Protein AF-A0A7S0YQN2-F1 (afdb_monomer_lite)

Structure (mmCIF, N/CA/C/O backbone):
data_AF-A0A7S0YQN2-F1
#
_entry.id   AF-A0A7S0YQN2-F1
#
loop_
_atom_site.group_PDB
_atom_site.id
_atom_site.type_symbol
_atom_site.label_atom_id
_atom_site.label_alt_id
_atom_site.label_comp_id
_atom_site.label_asym_id
_atom_site.label_entity_id
_atom_site.label_seq_id
_atom_site.pdbx_PDB_ins_code
_atom_site.Cartn_x
_atom_site.Cartn_y
_atom_site.Cartn_z
_atom_site.occupancy
_atom_site.B_iso_or_equiv
_atom_site.auth_seq_id
_atom_site.auth_comp_id
_atom_site.auth_asym_id
_atom_site.auth_atom_id
_atom_site.pdbx_PDB_model_num
ATOM 1 N N . LYS A 1 1 ? 3.978 15.605 39.517 1.00 46.97 1 LYS A N 1
ATOM 2 C CA . LYS A 1 1 ? 3.065 14.920 38.567 1.00 46.97 1 LYS A CA 1
ATOM 3 C C . LYS A 1 1 ? 3.903 13.918 37.781 1.00 46.97 1 LYS A C 1
ATOM 5 O O . LYS A 1 1 ? 4.780 14.363 37.057 1.00 46.97 1 LYS A O 1
ATOM 10 N N . CYS A 1 2 ? 3.718 12.610 37.975 1.00 46.88 2 CYS A N 1
ATOM 11 C CA . CYS A 1 2 ? 4.331 11.610 37.094 1.00 46.88 2 CYS A CA 1
ATOM 12 C C . CYS A 1 2 ? 3.693 11.763 35.710 1.00 46.88 2 CYS A C 1
ATOM 14 O O . CYS A 1 2 ? 2.495 11.524 35.565 1.00 46.88 2 CYS A O 1
ATOM 16 N N . PHE A 1 3 ? 4.459 12.220 34.722 1.00 56.78 3 PHE A N 1
ATOM 17 C CA . PHE A 1 3 ? 4.053 12.118 33.327 1.00 56.78 3 PHE A CA 1
ATOM 18 C C . PHE A 1 3 ? 4.101 10.631 32.975 1.00 56.78 3 PHE A C 1
ATOM 20 O O . PHE A 1 3 ? 5.176 10.061 32.833 1.00 56.78 3 PHE A O 1
ATOM 27 N N . MET A 1 4 ? 2.942 9.970 32.937 1.00 65.31 4 MET A N 1
ATOM 28 C CA . MET A 1 4 ? 2.870 8.638 32.346 1.00 65.31 4 MET A CA 1
ATOM 29 C C . MET A 1 4 ? 3.054 8.808 30.844 1.00 65.31 4 MET A C 1
ATOM 31 O O . MET A 1 4 ? 2.151 9.306 30.170 1.00 65.31 4 MET A O 1
ATOM 35 N N . GLU A 1 5 ? 4.221 8.439 30.334 1.00 66.62 5 GLU A N 1
ATOM 36 C CA . GLU A 1 5 ? 4.426 8.344 28.897 1.00 66.62 5 GLU A CA 1
ATOM 37 C C . GLU A 1 5 ? 3.761 7.068 28.361 1.00 66.62 5 GLU A C 1
ATOM 39 O O . GLU A 1 5 ? 3.755 6.030 29.034 1.00 66.62 5 GLU A O 1
ATOM 44 N N . PRO A 1 6 ? 3.141 7.124 27.172 1.00 72.00 6 PRO A N 1
ATOM 45 C CA . PRO A 1 6 ? 2.622 5.929 26.534 1.00 72.00 6 PRO A CA 1
ATOM 46 C C . PRO A 1 6 ? 3.767 4.987 26.161 1.00 72.00 6 PRO A C 1
ATOM 48 O O . PRO A 1 6 ? 4.609 5.325 25.335 1.00 72.00 6 PRO A O 1
ATOM 51 N N . ASN A 1 7 ? 3.743 3.773 26.706 1.00 87.75 7 ASN A N 1
ATOM 52 C CA . ASN A 1 7 ? 4.644 2.709 26.279 1.00 87.75 7 ASN A CA 1
ATOM 53 C C . ASN A 1 7 ? 4.085 2.040 25.021 1.00 87.75 7 ASN A C 1
ATOM 55 O O . ASN A 1 7 ? 3.043 1.383 25.068 1.00 87.75 7 ASN A O 1
ATOM 59 N N . PHE A 1 8 ? 4.782 2.194 23.900 1.00 92.81 8 PHE A N 1
ATOM 60 C CA . PHE A 1 8 ? 4.513 1.467 22.665 1.00 92.81 8 PHE A CA 1
ATOM 61 C C . PHE A 1 8 ? 5.818 1.109 21.960 1.00 92.81 8 PHE A C 1
ATOM 63 O O . PHE A 1 8 ? 6.844 1.757 22.151 1.00 92.81 8 PHE A O 1
ATOM 70 N N . LEU A 1 9 ? 5.751 0.090 21.108 1.00 95.50 9 LEU A N 1
ATOM 71 C CA . LEU A 1 9 ? 6.827 -0.295 20.206 1.00 95.50 9 LEU A CA 1
ATOM 72 C C . LEU A 1 9 ? 6.290 -0.273 18.777 1.00 95.50 9 LEU A C 1
ATOM 74 O O . LEU A 1 9 ? 5.191 -0.759 18.515 1.00 95.50 9 LEU A O 1
ATOM 78 N N . ILE A 1 10 ? 7.068 0.307 17.868 1.00 97.00 10 ILE A N 1
ATOM 79 C CA . ILE A 1 10 ? 6.783 0.338 16.434 1.00 97.00 10 ILE A CA 1
ATOM 80 C C . ILE A 1 10 ? 7.992 -0.258 15.728 1.00 97.00 10 ILE A C 1
ATOM 82 O O . ILE A 1 10 ? 9.124 0.148 15.985 1.00 97.00 10 ILE A O 1
ATOM 86 N N . ALA A 1 11 ? 7.738 -1.197 14.826 1.00 97.88 11 ALA A N 1
ATOM 87 C CA . ALA A 1 11 ? 8.741 -1.753 13.936 1.00 97.88 11 ALA A CA 1
ATOM 88 C C . ALA A 1 11 ? 8.259 -1.604 12.492 1.00 97.88 11 ALA A C 1
ATOM 90 O O . ALA A 1 11 ? 7.083 -1.814 12.198 1.00 97.88 11 ALA A O 1
ATOM 91 N N . VAL A 1 12 ? 9.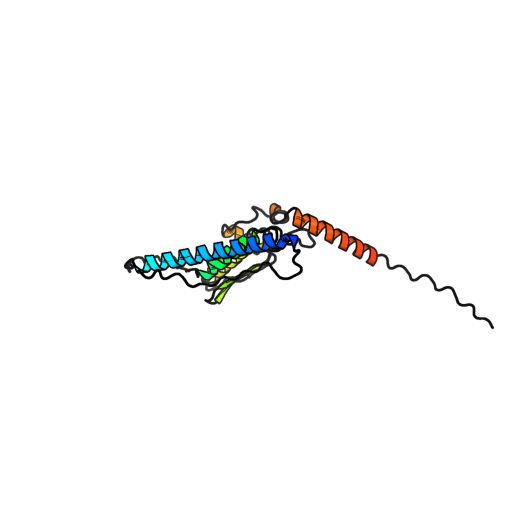175 -1.232 11.603 1.00 98.31 12 VAL A N 1
ATOM 92 C CA . VAL A 1 12 ? 8.942 -1.095 10.161 1.00 98.31 12 VAL A CA 1
ATOM 93 C C . VAL A 1 12 ? 10.104 -1.740 9.410 1.00 98.31 12 VAL A C 1
ATOM 95 O O . VAL A 1 12 ? 11.204 -1.852 9.949 1.00 98.31 12 VAL A O 1
ATOM 98 N N . HIS A 1 13 ? 9.874 -2.139 8.162 1.00 97.44 13 HIS A N 1
ATOM 99 C CA . HIS A 1 13 ? 10.920 -2.607 7.255 1.00 97.44 13 HIS A CA 1
ATOM 100 C C . HIS A 1 13 ? 10.647 -2.077 5.841 1.00 97.44 13 HIS A C 1
ATOM 102 O O . HIS A 1 13 ? 9.515 -1.727 5.517 1.00 97.44 13 HIS A O 1
ATOM 108 N N . VAL A 1 14 ? 11.674 -2.017 4.994 1.00 95.88 14 VAL A N 1
ATOM 109 C CA . VAL A 1 14 ? 11.585 -1.541 3.593 1.00 95.88 14 VAL A CA 1
ATOM 110 C C . VAL A 1 14 ? 11.858 -2.667 2.591 1.00 95.88 14 VAL A C 1
ATOM 112 O O . VAL A 1 14 ? 12.395 -2.451 1.510 1.00 95.88 14 VAL A O 1
ATOM 115 N N . GLY A 1 15 ? 11.476 -3.886 2.971 1.00 92.00 15 GLY A N 1
ATOM 116 C CA . GLY A 1 15 ? 11.752 -5.111 2.221 1.00 92.00 15 GLY A CA 1
ATOM 117 C C . GLY A 1 15 ? 13.040 -5.822 2.643 1.00 92.00 15 GLY A C 1
ATOM 118 O O . GLY A 1 15 ? 13.754 -5.393 3.548 1.00 92.00 15 GLY A O 1
ATOM 119 N N . ALA A 1 16 ? 13.292 -6.960 2.003 1.00 89.88 16 ALA A N 1
ATOM 120 C CA . ALA A 1 16 ? 14.503 -7.758 2.136 1.00 89.88 16 ALA A CA 1
ATOM 121 C C . ALA A 1 16 ? 15.078 -8.002 0.735 1.00 89.88 16 ALA A C 1
ATOM 123 O O . ALA A 1 16 ? 14.326 -8.084 -0.235 1.00 89.88 16 ALA A O 1
ATOM 124 N N . GLY A 1 17 ? 16.401 -8.102 0.618 1.00 88.00 17 GLY A N 1
ATOM 125 C CA . GLY A 1 17 ? 17.072 -8.296 -0.667 1.00 88.00 17 GLY A CA 1
ATOM 126 C C . GLY A 1 17 ? 18.391 -7.540 -0.765 1.00 88.00 17 GLY A C 1
ATOM 127 O O . GLY A 1 17 ? 18.980 -7.141 0.245 1.00 88.00 17 GLY A O 1
ATOM 128 N N . PHE A 1 18 ? 18.859 -7.340 -1.996 1.00 85.56 18 PHE A N 1
ATOM 129 C CA . PHE A 1 18 ? 20.090 -6.603 -2.251 1.00 85.56 18 PHE A CA 1
ATOM 130 C C . PHE A 1 18 ? 19.855 -5.093 -2.130 1.00 85.56 18 PHE A C 1
ATOM 132 O O . PHE A 1 18 ? 19.277 -4.459 -3.014 1.00 85.56 18 PHE A O 1
ATOM 139 N N . HIS A 1 19 ? 20.333 -4.511 -1.033 1.00 81.75 19 HIS A N 1
ATOM 140 C CA . HIS A 1 19 ? 20.270 -3.074 -0.799 1.00 81.75 19 HIS A CA 1
ATOM 141 C C . HIS A 1 19 ? 21.583 -2.433 -1.245 1.00 81.75 19 HIS A C 1
ATOM 143 O O . HIS A 1 19 ? 22.644 -2.695 -0.683 1.00 81.75 19 HIS A O 1
ATOM 149 N N . SER A 1 20 ? 21.518 -1.575 -2.262 1.00 84.19 20 SER A N 1
ATOM 150 C CA . SER A 1 20 ? 22.674 -0.767 -2.651 1.00 84.19 20 SER A CA 1
ATOM 151 C C . SER A 1 20 ? 23.055 0.178 -1.512 1.00 84.19 20 SER A C 1
ATOM 153 O O . SER A 1 20 ? 22.198 0.921 -1.031 1.00 84.19 20 SER A O 1
ATOM 155 N N . GLN A 1 21 ? 24.343 0.226 -1.152 1.00 88.19 21 GLN A N 1
ATOM 156 C CA . GLN A 1 21 ? 24.871 1.173 -0.155 1.00 88.19 21 GLN A CA 1
ATOM 157 C C . GLN A 1 21 ? 24.477 2.625 -0.472 1.00 88.19 21 GLN A C 1
ATOM 159 O O . GLN A 1 21 ? 24.191 3.408 0.425 1.00 88.19 21 GLN A O 1
ATOM 164 N N . ARG A 1 22 ? 24.356 2.978 -1.762 1.00 90.94 22 ARG A N 1
ATOM 165 C CA . ARG A 1 22 ? 23.952 4.327 -2.196 1.00 90.94 22 ARG A CA 1
ATOM 166 C C . ARG A 1 22 ? 22.533 4.720 -1.767 1.00 90.94 22 ARG A C 1
ATOM 168 O O . ARG A 1 22 ? 22.236 5.907 -1.725 1.00 90.94 22 ARG A O 1
ATOM 175 N N . LYS A 1 23 ? 21.653 3.750 -1.498 1.00 90.31 23 LYS A N 1
ATOM 176 C CA . LYS A 1 23 ? 20.252 3.982 -1.104 1.00 90.31 23 LYS A CA 1
ATOM 177 C C . LYS A 1 23 ? 20.016 3.824 0.400 1.00 90.31 23 LYS A C 1
ATOM 179 O O . LYS A 1 23 ? 18.916 4.094 0.873 1.00 90.31 23 LYS A O 1
ATOM 184 N N . GLU A 1 24 ? 21.025 3.417 1.166 1.00 93.44 24 GLU A N 1
ATOM 185 C CA . GLU A 1 24 ? 20.884 3.105 2.591 1.00 93.44 24 GLU A CA 1
ATOM 186 C C . GLU A 1 24 ? 20.353 4.292 3.411 1.00 93.44 24 GLU A C 1
ATOM 188 O O . GLU A 1 24 ? 19.419 4.141 4.202 1.00 93.44 24 GLU A O 1
ATOM 193 N N . ASP A 1 25 ? 20.870 5.494 3.161 1.00 95.62 25 ASP A N 1
ATOM 194 C CA . ASP A 1 25 ? 20.409 6.710 3.838 1.00 95.62 25 ASP A CA 1
ATOM 195 C C . ASP A 1 25 ? 18.972 7.084 3.467 1.00 95.62 25 ASP A C 1
ATOM 197 O O . ASP A 1 25 ? 18.241 7.671 4.265 1.00 95.62 25 ASP A O 1
ATOM 201 N N . GLU A 1 26 ? 18.537 6.768 2.249 1.00 95.69 26 GLU A N 1
ATOM 202 C CA . GLU A 1 26 ? 17.152 6.964 1.832 1.00 95.69 26 GLU A CA 1
ATOM 203 C C . GLU A 1 26 ? 16.220 6.005 2.580 1.00 95.69 26 GLU A C 1
ATOM 205 O O . GLU A 1 26 ? 15.236 6.448 3.177 1.00 95.69 26 GLU A O 1
ATOM 210 N N . TYR A 1 27 ? 16.586 4.724 2.655 1.00 96.19 27 TYR A N 1
ATOM 211 C CA . TYR A 1 27 ? 15.848 3.712 3.409 1.00 96.19 27 TYR A CA 1
ATOM 212 C C . TYR A 1 27 ? 15.729 4.058 4.894 1.00 96.19 27 TYR A C 1
ATOM 214 O O . TYR A 1 27 ? 14.629 4.042 5.450 1.00 96.19 27 TYR A O 1
ATOM 222 N N . ARG A 1 28 ? 16.835 4.445 5.540 1.00 96.56 28 ARG A N 1
ATOM 223 C CA . ARG A 1 28 ? 16.834 4.863 6.951 1.00 96.56 28 ARG A CA 1
ATOM 224 C C . ARG A 1 28 ? 15.950 6.081 7.191 1.00 96.56 28 ARG A C 1
ATOM 226 O O . ARG A 1 28 ? 15.184 6.098 8.156 1.00 96.56 28 ARG A O 1
ATOM 233 N N . ARG A 1 29 ? 16.016 7.089 6.313 1.00 98.00 29 ARG A N 1
ATOM 234 C CA . ARG A 1 29 ? 15.166 8.287 6.411 1.00 98.00 29 ARG A CA 1
ATOM 235 C C . ARG A 1 29 ? 13.685 7.939 6.293 1.00 98.00 29 ARG A C 1
ATOM 237 O O . ARG A 1 29 ? 12.886 8.440 7.082 1.00 98.00 29 ARG A O 1
ATOM 244 N N . VAL A 1 30 ? 13.317 7.080 5.345 1.00 98.06 30 VAL A N 1
ATOM 245 C CA . VAL A 1 30 ? 11.927 6.648 5.140 1.00 98.06 30 VAL A CA 1
ATOM 246 C C . VAL A 1 30 ? 11.415 5.837 6.334 1.00 98.06 30 VAL A C 1
ATOM 248 O O . VAL A 1 30 ? 10.352 6.162 6.862 1.00 98.06 30 VAL A O 1
ATOM 251 N N . MET A 1 31 ? 12.192 4.871 6.838 1.00 98.38 31 MET A N 1
ATOM 252 C C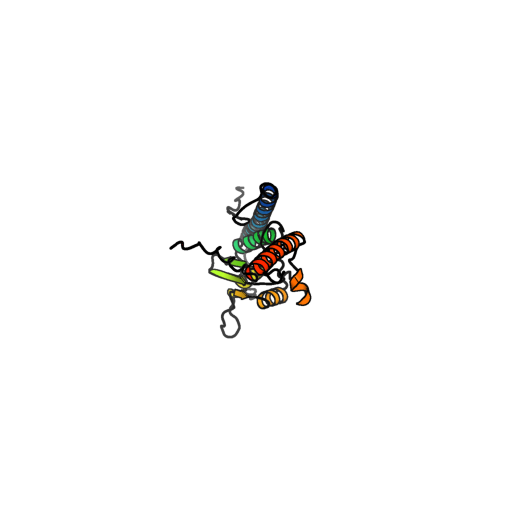A . MET A 1 31 ? 11.832 4.103 8.039 1.00 98.38 31 MET A CA 1
ATOM 253 C C . MET A 1 31 ? 11.673 4.998 9.271 1.00 98.38 31 MET A C 1
ATOM 255 O O . MET A 1 31 ? 10.690 4.879 10.000 1.00 98.38 31 MET A O 1
ATOM 259 N N . SER A 1 32 ? 12.597 5.942 9.475 1.00 98.38 32 SER A N 1
ATOM 260 C CA . SER A 1 32 ? 12.499 6.914 10.564 1.00 98.38 32 SER A CA 1
ATOM 261 C C . SER A 1 32 ? 11.201 7.717 10.463 1.00 98.38 32 SER A C 1
ATOM 263 O O . SER A 1 32 ? 10.437 7.773 11.426 1.00 98.38 32 SER A O 1
ATOM 265 N N . ARG A 1 33 ? 10.883 8.278 9.289 1.00 98.62 33 ARG A N 1
ATOM 266 C CA . ARG A 1 33 ? 9.630 9.022 9.070 1.00 98.62 33 ARG A CA 1
ATOM 267 C C . ARG A 1 33 ? 8.387 8.164 9.320 1.00 98.62 33 ARG A C 1
ATOM 269 O O . ARG A 1 33 ? 7.441 8.658 9.930 1.00 98.62 33 ARG A O 1
ATOM 276 N N . ALA A 1 34 ? 8.395 6.902 8.895 1.00 98.69 34 ALA A N 1
ATOM 277 C CA . ALA A 1 34 ? 7.290 5.973 9.123 1.00 98.69 34 ALA A CA 1
ATOM 278 C C . ALA A 1 34 ? 7.067 5.716 10.624 1.00 98.69 34 ALA A C 1
ATOM 280 O O . ALA A 1 34 ? 5.940 5.839 11.108 1.00 98.69 34 ALA A O 1
ATOM 281 N N . CYS A 1 35 ? 8.139 5.466 11.386 1.00 98.50 35 CYS A N 1
ATOM 282 C CA . CYS A 1 35 ? 8.063 5.323 12.842 1.00 98.50 35 CYS A CA 1
ATOM 283 C C . CYS A 1 35 ? 7.531 6.589 13.524 1.00 98.50 35 CYS A C 1
ATOM 285 O O . CYS A 1 35 ? 6.670 6.494 14.397 1.00 98.50 35 CYS A O 1
ATOM 287 N N . HIS A 1 36 ? 7.988 7.774 13.109 1.00 98.06 36 HIS A N 1
ATOM 288 C CA . HIS A 1 36 ? 7.496 9.040 13.658 1.00 98.06 36 HIS A CA 1
ATOM 289 C C . HIS A 1 36 ? 6.000 9.245 13.377 1.00 98.06 36 HIS A C 1
ATOM 291 O O . HIS A 1 36 ? 5.264 9.639 14.280 1.00 98.06 36 HIS A O 1
ATOM 297 N N . ALA A 1 37 ? 5.530 8.940 12.163 1.00 98.31 37 ALA A N 1
ATOM 298 C CA . ALA A 1 37 ? 4.115 9.050 11.809 1.00 98.31 37 ALA A CA 1
ATOM 299 C C . ALA A 1 37 ? 3.234 8.123 12.668 1.00 98.31 37 ALA A C 1
ATOM 301 O O . ALA A 1 37 ? 2.224 8.562 13.222 1.00 98.31 37 ALA A O 1
ATOM 302 N N . ALA A 1 38 ? 3.641 6.864 12.850 1.00 97.88 38 ALA A N 1
ATOM 303 C CA . ALA A 1 38 ? 2.950 5.935 13.744 1.00 97.88 38 ALA A CA 1
ATOM 304 C C . ALA A 1 38 ? 2.980 6.401 15.210 1.00 97.88 38 ALA A C 1
ATOM 306 O O . ALA A 1 38 ? 1.949 6.383 15.887 1.00 97.88 38 ALA A O 1
ATOM 307 N N . ALA A 1 39 ? 4.133 6.871 15.697 1.00 96.56 39 ALA A N 1
ATOM 308 C CA . ALA A 1 39 ? 4.289 7.356 17.067 1.00 96.56 39 ALA A CA 1
ATOM 309 C C . ALA A 1 39 ? 3.362 8.544 17.355 1.00 96.56 39 ALA A C 1
ATOM 311 O O . ALA A 1 39 ? 2.700 8.561 18.392 1.00 96.56 39 ALA A O 1
ATOM 312 N N . GLN A 1 40 ? 3.236 9.489 16.418 1.00 95.56 40 GLN A N 1
ATOM 313 C CA . GLN A 1 40 ? 2.312 10.622 16.539 1.00 95.56 40 GLN A CA 1
ATOM 314 C C . GLN A 1 40 ? 0.853 10.168 16.678 1.00 95.56 40 GLN A C 1
ATOM 316 O O . GLN A 1 40 ? 0.113 10.708 17.506 1.00 95.56 40 GLN A O 1
ATOM 321 N N . VAL A 1 41 ? 0.431 9.152 15.915 1.00 95.00 41 VAL A N 1
ATOM 322 C CA . VAL A 1 41 ? -0.920 8.578 16.032 1.00 95.00 41 VAL A CA 1
ATOM 323 C C . VAL A 1 41 ? -1.133 7.967 17.419 1.00 95.00 41 VAL A C 1
ATOM 325 O O . VAL A 1 41 ? -2.139 8.265 18.072 1.00 95.00 41 VAL A O 1
ATOM 328 N N . LEU A 1 42 ? -0.184 7.159 17.901 1.00 93.62 42 LEU A N 1
ATOM 329 C CA . LEU A 1 42 ? -0.278 6.500 19.208 1.00 93.62 42 LEU A CA 1
ATOM 330 C C . LEU A 1 42 ? -0.273 7.504 20.366 1.00 93.62 42 LEU A C 1
ATOM 332 O O . LEU A 1 42 ? -1.114 7.408 21.262 1.00 93.62 42 LEU A O 1
ATOM 336 N N . GLN A 1 43 ? 0.607 8.506 20.318 1.00 92.00 43 GLN A N 1
ATOM 337 C CA . GLN A 1 43 ? 0.672 9.588 21.303 1.00 92.00 43 GLN A CA 1
ATOM 338 C C . GLN A 1 43 ? -0.640 10.373 21.350 1.00 92.00 43 GLN A C 1
ATOM 340 O O . GLN A 1 43 ? -1.231 10.524 22.420 1.00 92.00 43 GLN A O 1
ATOM 345 N N . ARG A 1 44 ? -1.165 10.797 20.191 1.00 89.62 44 ARG A N 1
ATOM 346 C CA . ARG A 1 44 ? -2.447 11.514 20.109 1.00 89.62 44 ARG A CA 1
ATOM 347 C C . ARG A 1 44 ? -3.588 10.693 20.708 1.00 89.62 44 ARG A C 1
ATOM 349 O O . ARG A 1 44 ? -4.388 11.217 21.486 1.00 89.62 44 ARG A O 1
ATOM 356 N N . ARG A 1 45 ? -3.674 9.403 20.367 1.00 86.44 45 ARG A N 1
ATOM 357 C CA . ARG A 1 45 ? -4.703 8.486 20.887 1.00 86.44 45 ARG A CA 1
ATOM 358 C C . ARG A 1 45 ? -4.583 8.287 22.400 1.00 86.44 45 ARG A C 1
ATOM 360 O O . ARG A 1 45 ? -5.608 8.227 23.081 1.00 86.44 45 ARG A O 1
ATOM 367 N N . PHE A 1 46 ? -3.364 8.237 22.933 1.00 86.06 46 PHE A N 1
ATOM 368 C CA . PHE A 1 46 ? -3.120 8.170 24.371 1.00 86.06 46 PHE A CA 1
ATOM 369 C C . PHE A 1 46 ? -3.573 9.446 25.095 1.00 86.06 46 PHE A C 1
ATOM 371 O O . PHE A 1 46 ? -4.344 9.358 26.052 1.00 86.06 46 PHE A O 1
ATOM 378 N N . THR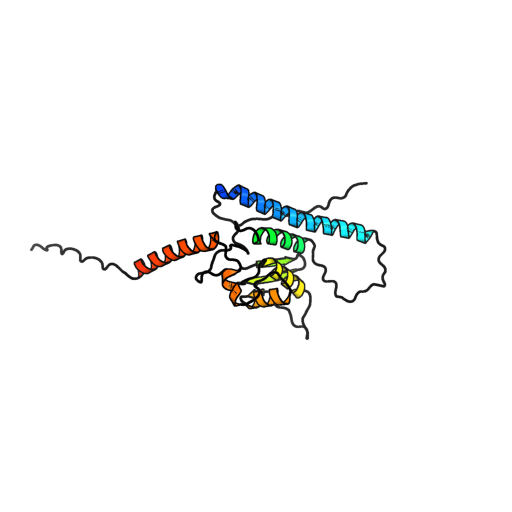 A 1 47 ? -3.189 10.627 24.600 1.00 83.88 47 THR A N 1
ATOM 379 C CA . THR A 1 47 ? -3.601 11.919 25.176 1.00 83.88 47 THR A CA 1
ATOM 380 C C . THR A 1 47 ? -5.120 12.078 25.185 1.00 83.88 47 THR A C 1
ATOM 382 O O . THR A 1 47 ? -5.700 12.435 26.209 1.00 83.88 47 THR A O 1
ATOM 385 N N . LEU A 1 48 ? -5.792 11.748 24.076 1.00 83.12 48 LEU A N 1
ATOM 386 C CA . LEU A 1 48 ? -7.255 11.797 24.000 1.00 83.12 48 LEU A CA 1
ATOM 387 C C . LEU A 1 48 ? -7.913 10.885 25.042 1.00 83.12 48 LEU A C 1
ATOM 389 O O . LEU A 1 48 ? -8.909 11.278 25.650 1.00 83.12 48 LEU A O 1
ATOM 393 N N . ARG A 1 49 ? -7.349 9.694 25.287 1.00 79.44 49 ARG A N 1
ATOM 394 C CA . ARG A 1 49 ? -7.849 8.744 26.293 1.00 79.44 49 ARG A CA 1
ATOM 395 C C . ARG A 1 49 ? -7.675 9.251 27.727 1.00 79.44 49 ARG A C 1
ATOM 397 O O . ARG A 1 49 ? -8.530 8.971 28.563 1.00 79.44 49 ARG A O 1
ATOM 404 N N . LEU A 1 50 ? -6.596 9.976 28.024 1.00 78.88 50 LEU A N 1
ATOM 405 C CA . LEU A 1 50 ? -6.407 10.600 29.337 1.00 78.88 50 LEU A CA 1
ATOM 406 C C . LEU A 1 50 ? -7.432 11.717 29.571 1.00 78.88 50 LEU A C 1
ATOM 408 O O . LEU A 1 50 ? -8.095 11.726 30.605 1.00 78.88 50 LEU A O 1
ATOM 412 N N . ASN A 1 51 ? -7.637 12.585 28.578 1.00 75.56 51 ASN A N 1
ATOM 413 C CA . ASN A 1 51 ? -8.555 13.724 28.685 1.00 75.56 51 ASN A CA 1
ATOM 414 C C . ASN A 1 51 ? -10.034 13.300 28.751 1.00 75.56 51 ASN A C 1
ATOM 416 O O . ASN A 1 51 ? -10.842 13.930 29.430 1.00 75.56 51 ASN A O 1
ATOM 420 N N . SER A 1 52 ? -10.405 12.207 28.080 1.00 66.94 52 SER A N 1
ATOM 421 C CA . SER A 1 52 ? -11.777 11.677 28.134 1.00 66.94 52 SER A CA 1
ATOM 422 C C . SER A 1 52 ? -12.090 10.919 29.429 1.00 66.94 52 SER A C 1
ATOM 424 O O . SER A 1 52 ? -13.256 10.809 29.783 1.00 66.94 52 SER A O 1
ATOM 426 N N . LYS A 1 53 ? -11.084 10.464 30.189 1.00 58.25 53 LYS A N 1
ATOM 427 C CA . LYS A 1 53 ? -11.285 9.957 31.560 1.00 58.25 53 LYS A CA 1
ATOM 428 C C . LYS A 1 53 ? -11.507 11.069 32.595 1.00 58.25 53 LYS A C 1
ATOM 430 O O . LYS A 1 53 ? -12.038 10.779 33.660 1.00 58.25 53 LYS A O 1
ATOM 435 N N . SER A 1 54 ? -11.108 12.313 32.304 1.00 51.38 54 SER A N 1
ATOM 436 C CA . SER A 1 54 ? -11.373 13.474 33.172 1.00 51.38 54 SER A CA 1
ATOM 437 C C . SER A 1 54 ? -12.726 14.148 32.924 1.00 51.38 54 SER A C 1
ATOM 439 O O . SER A 1 54 ? -13.147 14.963 33.738 1.00 51.38 54 SER A O 1
ATOM 441 N N . ALA A 1 55 ? -13.419 13.812 31.832 1.00 52.03 55 ALA A N 1
ATOM 44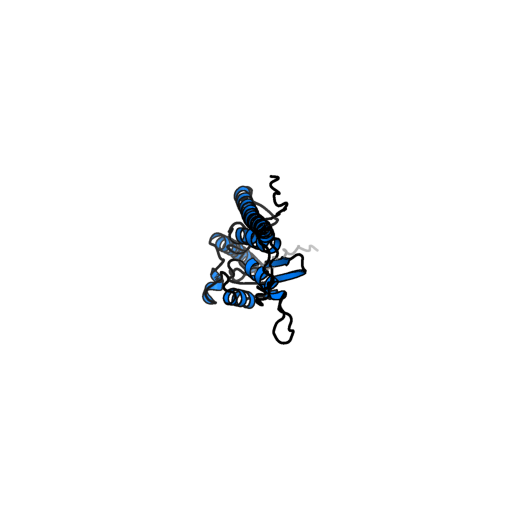2 C CA . ALA A 1 55 ? -14.776 14.274 31.572 1.00 52.03 55 ALA A CA 1
ATOM 443 C C . ALA A 1 55 ? -15.773 13.229 32.093 1.00 52.03 55 ALA A C 1
ATOM 445 O O . ALA A 1 55 ? -15.766 12.080 31.654 1.00 52.03 55 ALA A O 1
ATOM 446 N N . GLN A 1 56 ? -16.615 13.620 33.049 1.00 45.53 56 GLN A N 1
ATOM 447 C CA . GLN A 1 56 ? -17.732 12.812 33.532 1.00 45.53 56 GLN A CA 1
ATOM 448 C C . GLN A 1 56 ? -18.621 12.470 32.325 1.00 45.53 56 GLN A C 1
ATOM 450 O O . GLN A 1 56 ? -19.148 13.365 31.668 1.00 45.53 56 GLN A O 1
ATOM 455 N N . MET A 1 57 ? -18.707 11.186 31.967 1.00 48.88 57 MET A N 1
ATOM 456 C CA . MET A 1 57 ? -19.517 10.739 30.834 1.00 48.88 57 MET A CA 1
ATOM 457 C C . MET A 1 57 ? -20.992 11.017 31.142 1.00 48.88 57 MET A C 1
ATOM 459 O O . MET A 1 57 ? -21.535 10.421 32.071 1.00 48.88 57 MET A O 1
ATOM 463 N N . ASP A 1 58 ? -21.629 11.898 30.371 1.00 45.59 58 ASP A N 1
ATOM 464 C CA . ASP A 1 58 ? -23.086 12.035 30.350 1.00 45.59 58 ASP A CA 1
ATOM 465 C C . ASP A 1 58 ? -23.689 10.737 29.769 1.00 45.59 58 ASP A C 1
ATOM 467 O O . ASP A 1 58 ? -23.454 10.424 28.596 1.00 45.59 58 ASP A O 1
ATOM 471 N N . PRO A 1 59 ? -24.448 9.949 30.556 1.00 49.12 59 PRO A N 1
ATOM 472 C CA . PRO A 1 59 ? -25.026 8.681 30.109 1.00 49.12 59 PRO A CA 1
ATOM 473 C C . PRO A 1 59 ? -26.099 8.829 29.016 1.00 49.12 59 PRO A C 1
ATOM 475 O O . PRO A 1 59 ? -26.550 7.814 28.475 1.00 49.12 59 PRO A O 1
ATOM 478 N N . SER A 1 60 ? -26.542 10.056 28.715 1.00 44.41 60 SER A N 1
ATOM 479 C CA . SER A 1 60 ? -27.652 10.339 27.798 1.00 44.41 60 SER A CA 1
ATOM 480 C C . SER A 1 60 ? -27.240 10.486 26.325 1.00 44.41 60 SER A C 1
ATOM 482 O O . SER A 1 60 ? -28.073 10.300 25.438 1.00 44.41 60 SER A O 1
ATOM 484 N N . LEU A 1 61 ? -25.952 10.693 26.027 1.00 44.28 61 LEU A N 1
ATOM 485 C CA . LEU A 1 61 ? -25.417 10.759 24.659 1.00 44.28 61 LEU A CA 1
ATOM 486 C C . LEU A 1 61 ? -25.088 9.358 24.116 1.00 44.28 61 LEU A C 1
ATOM 488 O O . LEU A 1 61 ? -23.952 9.031 23.772 1.00 44.28 61 LEU A O 1
ATOM 492 N N . LYS A 1 62 ? -26.110 8.502 24.018 1.00 40.50 62 LYS A N 1
ATOM 493 C CA . LYS A 1 62 ? -26.055 7.298 23.178 1.00 40.50 62 LYS A CA 1
ATOM 494 C C . LYS A 1 62 ? -26.282 7.707 21.725 1.00 40.50 62 LYS A C 1
ATOM 496 O O . LYS A 1 62 ? -27.362 7.497 21.176 1.00 40.50 62 LYS A O 1
ATOM 501 N N . ASP A 1 63 ? -25.265 8.297 21.099 1.00 38.16 63 ASP A N 1
ATOM 502 C CA . ASP A 1 63 ? -25.250 8.388 19.641 1.00 38.16 63 ASP A CA 1
ATOM 503 C C . ASP A 1 63 ? -25.278 6.957 19.081 1.00 38.16 63 ASP A C 1
ATOM 505 O O . ASP A 1 63 ? -24.385 6.139 19.314 1.00 38.16 63 ASP A O 1
ATOM 509 N N . SER A 1 64 ? -26.378 6.642 18.400 1.00 39.41 64 SER A N 1
ATOM 510 C CA . SER A 1 64 ? -26.656 5.339 17.793 1.00 39.41 64 SER A CA 1
ATOM 511 C C . SER A 1 64 ? -25.859 5.114 16.499 1.00 39.41 64 SER A C 1
ATOM 513 O O . SER A 1 64 ? -25.993 4.070 15.855 1.00 39.41 64 SER A O 1
ATOM 515 N N . SER A 1 65 ? -24.976 6.049 16.138 1.00 42.91 65 SER A N 1
ATOM 516 C CA . SER A 1 65 ? -23.928 5.868 15.138 1.00 42.91 65 SER A CA 1
ATOM 517 C C . SER A 1 65 ? -22.877 4.895 15.677 1.00 42.91 65 SER A C 1
ATOM 519 O O . SER A 1 65 ? -21.915 5.279 16.337 1.00 42.91 65 SER A O 1
ATOM 521 N N . ARG A 1 66 ? -23.119 3.597 15.438 1.00 44.06 66 ARG A N 1
ATOM 522 C CA . ARG A 1 66 ? -22.258 2.442 15.759 1.00 44.06 66 ARG A CA 1
ATOM 523 C C . ARG A 1 66 ? -20.775 2.823 15.798 1.00 44.06 66 ARG A C 1
ATOM 525 O O . ARG A 1 66 ? -20.114 2.946 14.771 1.00 44.06 66 ARG A O 1
ATOM 532 N N . ASN A 1 67 ? -20.279 2.988 17.018 1.00 44.34 67 ASN A N 1
ATOM 533 C CA . ASN A 1 67 ? -18.921 3.388 17.348 1.00 44.34 67 ASN A CA 1
ATOM 534 C C . ASN A 1 67 ? -17.940 2.251 17.008 1.00 44.34 67 ASN A C 1
ATOM 536 O O . ASN A 1 67 ? -17.497 1.516 17.894 1.00 44.34 67 ASN A O 1
ATOM 540 N N . VAL A 1 68 ? -17.629 2.062 15.721 1.00 51.62 68 VAL A N 1
ATOM 541 C CA . VAL A 1 68 ? -16.515 1.211 15.283 1.00 51.62 68 VAL A CA 1
ATOM 542 C C . VAL A 1 68 ? -15.235 1.940 15.682 1.00 51.62 68 VAL A C 1
ATOM 544 O O . VAL A 1 68 ? -14.661 2.723 14.929 1.00 51.62 68 VAL A O 1
ATOM 547 N N . ARG A 1 69 ? -14.829 1.761 16.941 1.00 61.38 69 ARG A N 1
ATOM 548 C CA . ARG A 1 69 ? -13.580 2.318 17.452 1.00 61.38 69 ARG A CA 1
ATOM 549 C C . ARG A 1 69 ? -12.432 1.574 16.789 1.00 61.38 69 ARG A C 1
ATOM 551 O O . ARG A 1 69 ? -12.156 0.438 17.157 1.00 61.38 69 ARG A O 1
ATOM 558 N N . ASN A 1 70 ? -11.747 2.227 15.859 1.00 67.75 70 ASN A N 1
ATOM 559 C CA . ASN A 1 70 ? -10.473 1.719 15.356 1.00 67.75 70 ASN A CA 1
ATOM 560 C C . ASN A 1 70 ? -9.489 1.579 16.509 1.00 67.75 70 ASN A C 1
ATOM 562 O O . ASN A 1 70 ? -9.400 2.480 17.362 1.00 67.75 70 ASN A O 1
ATOM 566 N N . SER A 1 71 ? -8.713 0.497 16.506 1.00 85.38 71 SER A N 1
ATOM 567 C CA . SER A 1 71 ? -7.576 0.428 17.404 1.00 85.38 71 SER A CA 1
ATOM 568 C C . SER A 1 71 ? -6.554 1.498 17.011 1.00 85.38 71 SER A C 1
ATOM 570 O O . SER A 1 71 ? -6.329 1.802 15.836 1.00 85.38 71 SER A O 1
ATOM 572 N N . ALA A 1 72 ? -5.934 2.107 18.022 1.00 91.19 72 ALA A N 1
ATOM 573 C CA . ALA A 1 72 ? -4.855 3.064 17.802 1.00 91.19 72 ALA A CA 1
ATOM 574 C C . ALA A 1 72 ? -3.672 2.413 17.063 1.00 91.19 72 ALA A C 1
ATOM 576 O O . ALA A 1 72 ? -2.989 3.084 16.297 1.00 91.19 72 ALA A O 1
ATOM 577 N N . ALA A 1 73 ? -3.466 1.108 17.271 1.00 94.62 73 ALA A N 1
ATOM 578 C CA . ALA A 1 73 ? -2.430 0.330 16.609 1.00 94.62 73 ALA A CA 1
ATOM 579 C C . ALA A 1 73 ? -2.689 0.208 15.100 1.00 94.62 73 ALA A C 1
ATOM 581 O O . ALA A 1 73 ? -1.797 0.514 14.315 1.00 94.62 73 ALA A O 1
ATOM 582 N N . ALA A 1 74 ? -3.910 -0.145 14.684 1.00 95.81 74 ALA A N 1
ATOM 583 C CA . ALA A 1 74 ? -4.266 -0.258 13.270 1.00 95.81 74 ALA A CA 1
ATOM 584 C C . ALA A 1 74 ? -4.118 1.083 12.528 1.00 95.81 74 ALA A C 1
ATOM 586 O O . ALA A 1 74 ? -3.592 1.129 11.417 1.00 95.81 74 ALA A O 1
ATOM 587 N N . GLU A 1 75 ? -4.519 2.194 13.158 1.00 96.19 75 GLU A N 1
ATOM 588 C CA . GLU A 1 75 ? -4.314 3.531 12.585 1.00 96.19 75 GLU A CA 1
ATOM 589 C C . GLU A 1 75 ? -2.835 3.911 12.487 1.00 96.19 75 GLU A C 1
ATOM 591 O O . GLU A 1 75 ? -2.422 4.512 11.494 1.00 96.19 75 GLU A O 1
ATOM 596 N N . ALA A 1 76 ? -2.035 3.562 13.497 1.00 97.44 76 ALA A N 1
ATOM 597 C CA . ALA A 1 76 ? -0.603 3.830 13.503 1.00 97.44 76 ALA A CA 1
ATOM 598 C C . ALA A 1 76 ? 0.123 3.037 12.408 1.00 97.44 76 ALA A C 1
ATOM 600 O O . ALA A 1 76 ? 0.939 3.609 11.688 1.00 97.44 76 ALA A O 1
ATOM 601 N N . VAL A 1 77 ? -0.223 1.757 12.228 1.00 98.00 77 VAL A N 1
ATOM 602 C CA . VAL A 1 77 ? 0.311 0.918 11.145 1.00 98.00 77 VAL A CA 1
ATOM 603 C C . VAL A 1 77 ? -0.061 1.497 9.784 1.00 98.00 77 VAL A C 1
ATOM 605 O O . VAL A 1 77 ? 0.825 1.708 8.963 1.00 98.00 77 VAL A O 1
ATOM 608 N N . MET A 1 78 ? -1.332 1.854 9.557 1.00 98.25 78 MET A N 1
ATOM 609 C CA . MET A 1 78 ? -1.748 2.509 8.310 1.00 98.25 78 MET A CA 1
ATOM 610 C C . MET A 1 78 ? -0.941 3.795 8.054 1.00 98.25 78 MET A C 1
ATOM 612 O O . MET A 1 78 ? -0.506 4.030 6.928 1.00 98.25 78 MET A O 1
ATOM 616 N N . ALA A 1 79 ? -0.728 4.630 9.076 1.00 98.50 79 ALA A N 1
ATOM 617 C CA . ALA A 1 79 ? 0.033 5.870 8.938 1.00 98.50 79 ALA A CA 1
ATOM 618 C C . ALA A 1 79 ? 1.508 5.625 8.584 1.00 98.50 79 ALA A C 1
ATOM 620 O O . ALA A 1 79 ? 2.033 6.298 7.700 1.00 98.50 79 ALA A O 1
ATOM 621 N N . ALA A 1 80 ? 2.164 4.654 9.227 1.00 98.75 80 ALA A N 1
ATOM 622 C CA . ALA A 1 80 ? 3.529 4.262 8.881 1.00 98.75 80 ALA A CA 1
ATOM 623 C C . ALA A 1 80 ? 3.612 3.716 7.451 1.00 98.75 80 ALA A C 1
ATOM 625 O O . ALA A 1 80 ? 4.447 4.176 6.675 1.00 98.75 80 ALA A O 1
ATOM 626 N N . THR A 1 81 ? 2.731 2.786 7.079 1.00 98.75 81 THR A N 1
ATOM 627 C CA . THR A 1 81 ? 2.761 2.154 5.755 1.00 98.75 81 THR A CA 1
ATOM 628 C C . THR A 1 81 ? 2.495 3.156 4.637 1.00 98.75 81 THR A C 1
ATOM 630 O O . THR A 1 81 ? 3.168 3.082 3.619 1.00 98.75 81 THR A O 1
ATOM 633 N N . LYS A 1 82 ? 1.635 4.165 4.838 1.00 98.75 82 LYS A N 1
ATOM 634 C CA . LYS A 1 82 ? 1.462 5.261 3.866 1.00 98.75 82 LYS A CA 1
ATOM 635 C C . LYS A 1 82 ? 2.764 6.003 3.557 1.00 98.75 82 LYS A C 1
ATOM 637 O O . LYS A 1 82 ? 3.016 6.335 2.406 1.00 98.75 82 LYS A O 1
ATOM 642 N N . ILE A 1 83 ? 3.605 6.242 4.570 1.00 98.75 83 ILE A N 1
ATOM 643 C CA . ILE A 1 83 ? 4.921 6.873 4.370 1.00 98.75 83 ILE A CA 1
ATOM 644 C C . ILE A 1 83 ? 5.835 5.985 3.524 1.00 98.75 83 ILE A C 1
ATOM 646 O O . ILE A 1 83 ? 6.607 6.510 2.723 1.00 98.75 83 ILE A O 1
ATOM 650 N N . LEU A 1 84 ? 5.755 4.664 3.707 1.00 98.69 84 LEU A N 1
ATOM 651 C CA . LEU A 1 84 ? 6.500 3.709 2.890 1.00 98.69 84 LEU A CA 1
ATOM 652 C C . LEU A 1 84 ? 5.959 3.690 1.452 1.00 98.69 84 LEU A C 1
ATOM 654 O O . LEU A 1 84 ? 6.740 3.846 0.528 1.00 98.69 84 LEU A O 1
ATOM 658 N N . GLU A 1 85 ? 4.639 3.611 1.268 1.00 98.75 85 GLU A N 1
ATOM 659 C CA . GLU A 1 85 ? 3.971 3.598 -0.046 1.00 98.75 85 GLU A CA 1
ATOM 660 C C . GLU A 1 85 ? 4.171 4.887 -0.861 1.00 98.75 85 GLU A C 1
ATOM 662 O O . GLU A 1 85 ? 4.102 4.873 -2.087 1.00 98.75 85 GLU A O 1
ATOM 667 N N . ASP A 1 86 ? 4.402 6.022 -0.199 1.00 98.44 86 ASP A N 1
ATOM 668 C CA . ASP A 1 86 ? 4.748 7.277 -0.871 1.00 98.44 86 ASP A CA 1
ATOM 669 C C . ASP A 1 86 ? 6.229 7.353 -1.277 1.00 98.44 86 ASP A C 1
ATOM 671 O O . ASP A 1 86 ? 6.608 8.231 -2.058 1.00 98.44 86 ASP A O 1
ATOM 675 N N . ALA A 1 87 ? 7.081 6.481 -0.734 1.00 97.56 87 ALA A N 1
ATOM 676 C CA . ALA A 1 87 ? 8.513 6.501 -0.976 1.00 97.56 87 ALA A CA 1
ATOM 677 C C . ALA A 1 87 ? 8.883 5.670 -2.210 1.00 97.56 87 ALA A C 1
ATOM 679 O O . ALA A 1 87 ? 8.881 4.440 -2.181 1.00 97.56 87 ALA A O 1
ATOM 680 N N . THR A 1 88 ? 9.337 6.358 -3.259 1.00 96.06 88 THR A N 1
ATOM 681 C CA . THR A 1 88 ? 9.732 5.778 -4.557 1.00 96.06 88 THR A CA 1
ATOM 682 C C . THR A 1 88 ? 10.926 4.822 -4.494 1.00 96.06 88 THR A C 1
ATOM 684 O O . THR A 1 88 ? 11.249 4.167 -5.481 1.00 96.06 88 THR A O 1
ATOM 687 N N . CYS A 1 89 ? 11.643 4.774 -3.369 1.00 94.31 89 CYS A N 1
ATOM 688 C CA . CYS A 1 89 ? 12.719 3.812 -3.148 1.00 94.31 89 CYS A CA 1
ATOM 689 C C . CYS A 1 89 ? 12.220 2.436 -2.695 1.00 94.31 89 CYS A C 1
ATOM 691 O O . CYS A 1 89 ? 13.006 1.485 -2.705 1.00 94.31 89 CYS A O 1
ATOM 693 N N . THR A 1 90 ? 10.948 2.330 -2.302 1.00 96.19 90 THR A N 1
ATOM 694 C CA . THR A 1 90 ? 10.298 1.080 -1.910 1.00 96.19 90 THR A CA 1
ATOM 695 C C . THR A 1 90 ? 9.504 0.492 -3.074 1.00 96.19 90 THR A C 1
ATOM 697 O O . THR A 1 90 ? 9.120 1.198 -4.001 1.00 96.19 90 THR A O 1
ATOM 700 N N . ASN A 1 91 ? 9.258 -0.817 -3.024 1.00 97.19 91 ASN A N 1
ATOM 701 C CA . ASN A 1 91 ? 8.387 -1.505 -3.974 1.00 97.19 91 ASN A CA 1
ATOM 702 C C . ASN A 1 91 ? 6.977 -1.671 -3.380 1.00 97.19 91 ASN A C 1
ATOM 704 O O . ASN A 1 91 ? 6.531 -2.789 -3.129 1.00 97.19 91 ASN A O 1
ATOM 708 N N . ALA A 1 92 ? 6.334 -0.553 -3.052 1.00 97.81 92 ALA A N 1
ATOM 709 C CA . ALA A 1 92 ? 4.964 -0.510 -2.556 1.00 97.81 92 ALA A CA 1
ATOM 710 C C . ALA A 1 92 ? 4.336 0.842 -2.913 1.00 97.81 92 ALA A C 1
ATOM 712 O O . ALA A 1 92 ? 4.974 1.877 -2.751 1.00 97.81 92 ALA A O 1
ATOM 713 N N . GLY A 1 93 ? 3.083 0.855 -3.378 1.00 98.00 93 GLY A N 1
ATOM 714 C CA . GLY A 1 93 ? 2.408 2.099 -3.758 1.00 98.00 93 GLY A CA 1
ATOM 715 C C . GLY A 1 93 ? 3.073 2.796 -4.951 1.00 98.00 93 GLY A C 1
ATOM 716 O O . GLY A 1 93 ? 3.193 2.213 -6.034 1.00 98.00 93 GLY A O 1
ATOM 717 N N . LEU A 1 94 ? 3.474 4.056 -4.771 1.00 98.19 94 LEU A N 1
ATOM 718 C CA . LEU A 1 94 ? 4.092 4.874 -5.813 1.00 98.19 94 LEU A CA 1
ATOM 719 C C . LEU A 1 94 ? 5.482 4.338 -6.188 1.00 98.19 94 LEU A C 1
ATOM 721 O O . LEU A 1 94 ? 6.381 4.278 -5.357 1.00 98.19 94 LEU A O 1
ATOM 725 N N . GLY A 1 95 ? 5.699 4.080 -7.478 1.00 97.12 95 GLY A N 1
ATOM 726 C CA . GLY A 1 95 ? 6.991 3.615 -7.986 1.00 97.12 95 GLY A CA 1
ATOM 727 C C . GLY A 1 95 ? 7.232 2.121 -7.788 1.00 97.12 95 GLY A C 1
ATOM 728 O O . GLY A 1 95 ? 8.367 1.678 -7.950 1.00 97.12 95 GLY A O 1
ATOM 729 N N . SER A 1 96 ? 6.181 1.356 -7.473 1.00 98.00 96 SER A N 1
ATOM 730 C CA . SER A 1 96 ? 6.234 -0.109 -7.459 1.00 98.00 96 SER A CA 1
ATOM 731 C C . SER A 1 96 ? 6.684 -0.670 -8.810 1.00 98.00 96 SER A C 1
ATOM 733 O O . SER A 1 96 ? 6.591 -0.011 -9.848 1.00 98.00 96 SER A O 1
ATOM 735 N N . ASN A 1 97 ? 7.150 -1.914 -8.791 1.00 97.75 97 ASN A N 1
ATOM 736 C CA . ASN A 1 97 ? 7.499 -2.669 -9.982 1.00 97.75 97 ASN A CA 1
ATOM 737 C C . ASN A 1 97 ? 6.312 -2.738 -10.947 1.00 97.75 97 ASN A C 1
ATOM 739 O O . ASN A 1 97 ? 5.160 -2.890 -10.538 1.00 97.75 97 ASN A O 1
ATOM 743 N N . LEU A 1 98 ? 6.626 -2.645 -12.236 1.00 98.19 98 LEU A N 1
ATOM 744 C CA . LEU A 1 98 ? 5.644 -2.756 -13.303 1.00 98.19 98 LEU A CA 1
ATOM 745 C C . LEU A 1 98 ? 5.444 -4.232 -13.674 1.00 98.19 98 LEU A C 1
ATOM 747 O O . LEU A 1 98 ? 6.405 -5.007 -13.694 1.00 98.19 98 LEU A O 1
ATOM 751 N N . SER A 1 99 ? 4.201 -4.588 -13.991 1.00 97.00 99 SER A N 1
ATOM 752 C CA . SER A 1 99 ? 3.799 -5.867 -14.579 1.00 97.00 99 SER A CA 1
ATOM 753 C C . SER A 1 99 ? 4.375 -6.043 -15.992 1.00 97.00 99 SER A C 1
ATOM 755 O O . SER A 1 99 ? 4.989 -5.129 -16.545 1.00 97.00 99 SER A O 1
ATOM 757 N N . LEU A 1 100 ? 4.151 -7.203 -16.620 1.00 95.50 100 LEU A N 1
ATOM 758 C CA . LEU A 1 100 ? 4.514 -7.416 -18.030 1.00 95.50 100 LEU A CA 1
ATOM 759 C C . LEU A 1 100 ? 3.850 -6.394 -18.968 1.00 95.50 100 LEU A C 1
ATOM 761 O O . LEU A 1 100 ? 4.455 -6.002 -19.960 1.00 95.50 100 LEU A O 1
ATOM 765 N N . ASP A 1 101 ? 2.671 -5.892 -18.600 1.00 94.94 101 ASP A N 1
ATOM 766 C CA . ASP A 1 101 ? 1.931 -4.879 -19.360 1.00 94.94 101 ASP A CA 1
ATOM 767 C C . ASP A 1 101 ? 2.409 -3.441 -19.083 1.00 94.94 101 ASP A C 1
ATOM 769 O O . ASP A 1 101 ? 1.827 -2.474 -19.576 1.00 94.94 101 ASP A O 1
ATOM 773 N N . GLY A 1 102 ? 3.455 -3.267 -18.269 1.00 96.56 102 GLY A N 1
ATOM 774 C CA . GLY A 1 102 ? 4.004 -1.952 -17.944 1.00 96.56 102 GLY A CA 1
ATOM 775 C C . GLY A 1 102 ? 3.148 -1.142 -16.964 1.00 96.56 102 GLY A C 1
ATOM 776 O O . GLY A 1 102 ? 3.306 0.076 -16.872 1.00 96.56 102 GLY A O 1
ATOM 777 N N . THR A 1 103 ? 2.243 -1.788 -16.224 1.00 97.19 103 THR A N 1
ATOM 778 C CA . THR A 1 103 ? 1.333 -1.143 -15.264 1.00 97.19 103 THR A CA 1
ATOM 779 C C . THR A 1 103 ? 1.694 -1.490 -13.822 1.00 97.19 103 THR A C 1
ATOM 781 O O . THR A 1 103 ? 2.379 -2.475 -13.560 1.00 97.19 103 THR A O 1
ATOM 784 N N . VAL A 1 104 ? 1.242 -0.677 -12.863 1.00 98.12 104 VAL A N 1
ATOM 785 C CA . VAL A 1 104 ? 1.410 -0.960 -11.428 1.00 98.12 104 VAL A CA 1
ATOM 786 C C . VAL A 1 104 ? 0.127 -1.546 -10.850 1.00 98.12 104 VAL A C 1
ATOM 788 O O . VAL A 1 104 ? -0.932 -0.913 -10.897 1.00 98.12 104 VAL A O 1
ATOM 791 N N . GLU A 1 105 ? 0.263 -2.708 -10.222 1.00 98.19 105 GLU A N 1
ATOM 792 C CA . GLU A 1 105 ? -0.779 -3.381 -9.454 1.00 98.19 105 GLU A CA 1
ATOM 793 C C . GLU A 1 105 ? -0.240 -3.682 -8.057 1.00 98.19 105 GLU A C 1
ATOM 795 O O . GLU A 1 105 ? 0.828 -4.273 -7.910 1.00 98.19 105 GLU A O 1
ATOM 800 N N . CYS A 1 106 ? -0.952 -3.234 -7.024 1.00 98.44 106 CYS A N 1
ATOM 801 C CA . CYS A 1 106 ? -0.469 -3.331 -5.653 1.00 98.44 106 CYS A CA 1
ATOM 802 C C . CYS A 1 106 ? -1.274 -4.330 -4.823 1.00 98.44 106 CYS A C 1
ATOM 804 O O . CYS A 1 106 ? -2.505 -4.375 -4.902 1.00 98.44 106 CYS A O 1
ATOM 806 N N . ASP A 1 107 ? -0.572 -5.007 -3.920 1.00 98.81 107 ASP A N 1
ATOM 807 C CA . ASP A 1 107 ? -1.152 -5.826 -2.862 1.00 98.81 107 ASP A CA 1
ATOM 808 C C . ASP A 1 107 ? -0.937 -5.147 -1.508 1.00 98.81 107 ASP A C 1
ATOM 810 O O . ASP A 1 107 ? 0.133 -4.598 -1.236 1.00 98.81 107 ASP A O 1
ATOM 814 N N . ALA A 1 108 ? -1.941 -5.188 -0.633 1.00 98.81 108 ALA A N 1
ATOM 815 C CA . ALA A 1 108 ? -1.793 -4.756 0.753 1.00 98.81 108 ALA A CA 1
ATOM 816 C C . ALA A 1 108 ? -2.835 -5.408 1.656 1.00 98.81 108 ALA A C 1
ATOM 818 O O . ALA A 1 108 ? -3.981 -5.611 1.262 1.00 98.81 108 ALA A O 1
ATOM 819 N N . SER A 1 109 ? -2.468 -5.662 2.909 1.00 98.69 109 SER A N 1
ATOM 820 C CA . SER A 1 109 ? -3.378 -6.206 3.917 1.00 98.69 109 SER A CA 1
ATOM 821 C C . SER A 1 109 ? -3.151 -5.567 5.277 1.00 98.69 109 SER A C 1
ATOM 823 O O . SER A 1 109 ? -2.025 -5.196 5.607 1.00 98.69 109 SER A O 1
ATOM 825 N N . LEU A 1 110 ? -4.205 -5.492 6.083 1.00 98.19 110 LEU A N 1
ATOM 826 C CA . LEU A 1 110 ? -4.144 -5.033 7.461 1.00 98.19 110 LEU A CA 1
ATOM 827 C C . LEU A 1 110 ? -4.974 -5.952 8.356 1.00 98.19 110 LEU A C 1
ATOM 829 O O . LEU A 1 110 ? -6.106 -6.305 8.023 1.00 98.19 110 LEU A O 1
ATOM 833 N N . MET A 1 111 ? -4.407 -6.293 9.511 1.00 97.12 111 MET A N 1
ATOM 834 C CA . MET A 1 111 ? -5.069 -7.051 10.564 1.00 97.12 111 MET A CA 1
ATOM 835 C C . MET A 1 111 ? -4.981 -6.287 11.882 1.00 97.12 111 MET A C 1
ATOM 837 O O . MET A 1 111 ? -3.948 -5.696 12.196 1.00 97.12 111 MET A O 1
ATOM 841 N N . ASP A 1 112 ? -6.065 -6.302 12.646 1.00 94.81 112 ASP A N 1
ATOM 842 C CA . ASP A 1 112 ? -6.138 -5.730 13.986 1.00 94.81 112 ASP A CA 1
ATOM 843 C C . ASP A 1 112 ? -6.207 -6.843 15.048 1.00 94.81 112 ASP A C 1
ATOM 845 O O . ASP A 1 112 ? -6.551 -7.991 14.757 1.00 94.81 112 ASP A O 1
ATOM 849 N N . GLY A 1 113 ? -5.870 -6.515 16.296 1.00 92.75 113 GLY A N 1
ATOM 850 C CA . GLY A 1 113 ? -5.761 -7.489 17.390 1.00 92.75 113 GLY A CA 1
ATOM 851 C C . GLY A 1 113 ? -7.093 -8.112 17.826 1.00 92.75 113 GLY A C 1
ATOM 852 O O . GLY A 1 113 ? -7.095 -9.116 18.530 1.00 92.75 113 GLY A O 1
ATOM 853 N N . ASP A 1 114 ? -8.220 -7.535 17.405 1.00 89.88 114 ASP A N 1
ATOM 854 C CA . ASP A 1 114 ? -9.567 -8.084 17.598 1.00 89.88 114 ASP A CA 1
ATOM 855 C C . ASP A 1 114 ? -9.975 -9.084 16.497 1.00 89.88 114 ASP A C 1
ATOM 857 O O . ASP A 1 114 ? -11.103 -9.574 16.500 1.00 89.88 114 ASP A O 1
ATOM 861 N N . GLY A 1 115 ? -9.071 -9.390 15.559 1.00 91.69 115 GLY A N 1
ATOM 862 C CA . GLY A 1 115 ? -9.308 -10.305 14.443 1.00 91.69 115 GLY A CA 1
ATOM 863 C C . GLY A 1 115 ? -9.905 -9.641 13.203 1.00 91.69 115 GLY A C 1
ATOM 864 O O . GLY A 1 115 ? -10.116 -10.322 12.199 1.00 91.69 115 GLY A O 1
ATOM 865 N N . ALA A 1 116 ? -10.164 -8.330 13.225 1.00 94.06 116 ALA A N 1
ATOM 866 C CA . ALA A 1 116 ? -10.625 -7.633 12.034 1.00 94.06 116 ALA A CA 1
ATOM 867 C C . ALA A 1 116 ? -9.530 -7.600 10.962 1.00 94.06 116 ALA A C 1
ATOM 869 O O . ALA A 1 116 ? -8.388 -7.221 11.227 1.00 94.06 116 ALA A O 1
ATOM 870 N N . PHE A 1 117 ? -9.899 -7.965 9.737 1.00 97.00 117 PHE A N 1
ATOM 871 C CA . PHE A 1 117 ? -8.974 -8.100 8.617 1.00 97.00 117 PHE A CA 1
ATOM 872 C C . PHE A 1 117 ? -9.541 -7.466 7.348 1.00 97.00 117 PHE A C 1
ATOM 874 O O . PHE A 1 117 ? -10.757 -7.456 7.132 1.00 97.00 117 PHE A O 1
ATOM 881 N N . GLY A 1 118 ? -8.648 -6.943 6.515 1.00 98.06 118 GLY A N 1
ATOM 882 C CA . GLY A 1 118 ? -8.967 -6.409 5.202 1.00 98.06 118 GLY A CA 1
ATOM 883 C C . GLY A 1 118 ? -7.746 -6.435 4.292 1.00 98.06 118 GLY A C 1
ATOM 884 O O . GLY A 1 118 ? -6.633 -6.172 4.747 1.00 98.06 118 GLY A O 1
ATOM 885 N N . ALA A 1 119 ? -7.944 -6.733 3.010 1.00 98.81 119 ALA A N 1
ATOM 886 C CA . ALA A 1 119 ? -6.873 -6.739 2.022 1.00 98.81 119 ALA A CA 1
ATOM 887 C C . ALA A 1 119 ? -7.335 -6.317 0.626 1.00 98.81 119 ALA A C 1
ATOM 889 O O . ALA A 1 119 ? -8.499 -6.464 0.249 1.00 98.81 119 ALA A O 1
ATOM 890 N N . VAL A 1 120 ? -6.384 -5.816 -0.149 1.00 98.81 120 VAL A N 1
ATOM 891 C CA . VAL A 1 120 ? -6.508 -5.583 -1.582 1.00 98.81 120 VAL A CA 1
ATOM 892 C C . VAL A 1 120 ? -5.423 -6.357 -2.320 1.00 98.81 120 VAL A C 1
ATOM 894 O O . VAL A 1 120 ? -4.317 -6.495 -1.799 1.00 98.81 120 VAL A O 1
ATOM 897 N N . ALA A 1 121 ? -5.751 -6.866 -3.504 1.00 98.69 121 ALA A N 1
ATOM 898 C CA . ALA A 1 121 ? -4.836 -7.634 -4.343 1.00 98.69 121 ALA A CA 1
ATOM 899 C C . ALA A 1 121 ? -4.914 -7.189 -5.807 1.00 98.69 121 ALA A C 1
ATOM 901 O O . ALA A 1 121 ? -5.988 -6.801 -6.269 1.00 98.69 121 ALA A O 1
ATOM 902 N N . ALA A 1 122 ? -3.804 -7.244 -6.539 1.00 98.19 122 ALA A N 1
ATOM 903 C CA . ALA A 1 122 ? -3.686 -6.793 -7.923 1.00 98.19 122 ALA A CA 1
ATOM 904 C C . ALA A 1 122 ? -4.384 -5.436 -8.150 1.00 98.19 122 ALA A C 1
ATOM 906 O O . ALA A 1 122 ? -5.117 -5.249 -9.117 1.00 98.19 122 ALA A O 1
ATOM 907 N N . ALA A 1 123 ? -4.289 -4.517 -7.182 1.00 98.06 123 ALA A N 1
ATOM 908 C CA . ALA A 1 123 ? -5.139 -3.337 -7.139 1.00 98.06 123 ALA A CA 1
ATOM 909 C C . ALA A 1 123 ? -4.486 -2.180 -7.908 1.00 98.06 123 ALA A C 1
ATOM 911 O O . ALA A 1 123 ? -3.465 -1.651 -7.452 1.00 98.06 123 ALA A O 1
ATOM 912 N N . PRO A 1 124 ? -5.064 -1.733 -9.037 1.00 98.06 124 PRO A N 1
ATOM 913 C CA . PRO A 1 124 ? -4.508 -0.622 -9.784 1.00 98.06 124 PRO A CA 1
ATOM 914 C C . PRO A 1 124 ? -4.941 0.715 -9.173 1.00 98.06 124 PRO A C 1
ATOM 916 O O . PRO A 1 124 ? -6.011 0.844 -8.576 1.00 98.06 124 PRO A O 1
ATOM 919 N N . GLY A 1 125 ? -4.123 1.748 -9.365 1.00 97.69 125 GLY A N 1
ATOM 920 C CA . GLY A 1 125 ? -4.533 3.141 -9.174 1.00 97.69 125 GLY A CA 1
ATOM 921 C C . GLY A 1 125 ? -4.969 3.549 -7.765 1.00 97.69 125 GLY A C 1
ATOM 922 O O . GLY A 1 125 ? -5.590 4.597 -7.626 1.00 97.69 125 GLY A O 1
ATOM 923 N N . LEU A 1 126 ? -4.683 2.770 -6.720 1.00 98.31 126 LEU A N 1
ATOM 924 C CA . LEU A 1 126 ? -4.775 3.240 -5.335 1.00 98.31 126 LEU A CA 1
ATOM 925 C C . LEU A 1 126 ? -3.453 3.912 -4.972 1.00 98.31 126 LEU A C 1
ATOM 927 O O . LEU A 1 126 ? -2.400 3.290 -5.109 1.00 98.31 126 LEU A O 1
ATOM 931 N N . ARG A 1 127 ? -3.494 5.160 -4.489 1.00 98.06 127 ARG A N 1
ATOM 932 C CA . ARG A 1 127 ? -2.279 5.847 -4.022 1.00 98.06 127 ARG A CA 1
ATOM 933 C C . ARG A 1 127 ? -1.672 5.119 -2.824 1.00 98.06 127 ARG A C 1
ATOM 935 O O . ARG A 1 127 ? -0.468 4.910 -2.773 1.00 98.06 127 ARG A O 1
ATOM 942 N N . HIS A 1 128 ? -2.542 4.717 -1.897 1.00 98.62 128 HIS A N 1
ATOM 943 C CA . HIS A 1 128 ? -2.194 4.011 -0.666 1.00 98.62 128 HIS A CA 1
ATOM 944 C C . HIS A 1 128 ? -3.018 2.722 -0.532 1.00 98.62 128 HIS A C 1
ATOM 946 O O . HIS A 1 128 ? -4.093 2.749 0.084 1.00 98.62 128 HIS A O 1
ATOM 952 N N . PRO A 1 129 ? -2.582 1.598 -1.126 1.00 98.75 129 PRO A N 1
ATOM 953 C CA . PRO A 1 129 ? -3.245 0.297 -1.002 1.00 98.75 129 PRO A CA 1
ATOM 954 C C . PRO A 1 129 ? -3.588 -0.095 0.447 1.00 98.75 129 PRO A C 1
ATOM 956 O O . PRO A 1 129 ? -4.699 -0.566 0.712 1.00 98.75 129 PRO A O 1
ATOM 959 N N . ILE A 1 130 ? -2.711 0.198 1.418 1.00 98.75 130 ILE A N 1
ATOM 960 C CA . ILE A 1 130 ? -2.964 -0.077 2.841 1.00 98.75 130 ILE A CA 1
ATOM 961 C C . ILE A 1 130 ? -4.179 0.675 3.390 1.00 98.75 130 ILE A C 1
ATOM 963 O O . ILE A 1 130 ? -4.846 0.191 4.300 1.00 98.75 130 ILE A O 1
ATOM 967 N N . ALA A 1 131 ? -4.514 1.847 2.841 1.00 98.50 131 ALA A N 1
ATOM 968 C CA . ALA A 1 131 ? -5.688 2.603 3.264 1.00 98.50 131 ALA A CA 1
ATOM 969 C C . ALA A 1 131 ? -6.987 1.889 2.865 1.00 98.50 131 ALA A C 1
ATOM 971 O O . ALA A 1 131 ? -7.964 1.913 3.614 1.00 98.50 131 ALA A O 1
ATOM 972 N N . ALA A 1 132 ? -6.991 1.227 1.704 1.00 98.38 132 ALA A N 1
ATOM 973 C CA . ALA A 1 132 ? -8.118 0.412 1.267 1.00 98.38 132 ALA A CA 1
ATOM 974 C C . ALA A 1 132 ? -8.252 -0.851 2.125 1.00 98.38 132 ALA A C 1
ATOM 976 O O . ALA A 1 132 ? -9.354 -1.155 2.582 1.00 98.38 132 ALA A O 1
ATOM 977 N N . ALA A 1 133 ? -7.133 -1.520 2.419 1.00 98.50 133 ALA A N 1
ATOM 978 C CA . ALA A 1 133 ? -7.085 -2.659 3.333 1.00 98.50 133 ALA A CA 1
ATOM 979 C C . ALA A 1 133 ? -7.569 -2.291 4.749 1.00 98.50 133 ALA A C 1
ATOM 981 O O . ALA A 1 133 ? -8.437 -2.965 5.303 1.00 98.50 133 ALA A O 1
ATOM 982 N N . PHE A 1 134 ? -7.093 -1.169 5.301 1.00 97.88 134 PHE A N 1
ATOM 983 C CA . PHE A 1 134 ? -7.556 -0.625 6.579 1.00 97.88 134 PHE A CA 1
ATOM 984 C C . PHE A 1 134 ? -9.067 -0.394 6.564 1.00 97.88 134 PHE A C 1
ATOM 986 O O . PHE A 1 134 ? -9.774 -0.854 7.459 1.00 97.88 134 PHE A O 1
ATOM 993 N N . ARG A 1 135 ? -9.588 0.261 5.518 1.00 96.75 135 ARG A N 1
ATOM 994 C CA . ARG A 1 135 ? -11.022 0.530 5.408 1.00 96.75 135 ARG A CA 1
ATOM 995 C C . ARG A 1 135 ? -11.846 -0.754 5.288 1.00 96.75 135 ARG A C 1
ATOM 997 O O . ARG A 1 135 ? -12.905 -0.840 5.898 1.00 96.75 135 ARG A O 1
ATOM 1004 N N . LEU A 1 136 ? -11.371 -1.766 4.559 1.00 96.50 136 LEU A N 1
ATOM 1005 C CA . LEU A 1 136 ? -12.007 -3.092 4.521 1.00 96.50 136 LEU A CA 1
ATOM 1006 C C . LEU A 1 136 ? -12.033 -3.764 5.900 1.00 96.50 136 LEU A C 1
ATOM 1008 O O . LEU A 1 136 ? -13.067 -4.304 6.289 1.00 96.50 136 LEU A O 1
ATOM 1012 N N . ALA A 1 137 ? -10.945 -3.668 6.670 1.00 96.06 137 ALA A N 1
ATOM 1013 C CA . ALA A 1 137 ? -10.888 -4.189 8.036 1.00 96.06 137 ALA A CA 1
ATOM 1014 C C . ALA A 1 137 ? -11.852 -3.460 8.989 1.00 96.06 137 ALA A C 1
ATOM 1016 O O . ALA A 1 137 ? -12.379 -4.045 9.932 1.00 96.06 137 ALA A O 1
ATOM 1017 N N . GLN A 1 138 ? -12.111 -2.172 8.771 1.00 93.06 138 GLN A N 1
ATOM 1018 C CA . GLN A 1 138 ? -13.145 -1.450 9.518 1.00 93.06 138 GLN A CA 1
ATOM 1019 C C . GLN A 1 138 ? -14.542 -1.933 9.135 1.00 93.06 138 GLN A C 1
ATOM 1021 O O . GLN A 1 138 ? -15.352 -2.260 10.003 1.00 93.06 138 GLN A O 1
ATOM 1026 N N . ASP A 1 139 ? -14.805 -1.988 7.832 1.00 93.06 139 ASP A N 1
ATOM 1027 C CA . ASP A 1 139 ? -16.092 -2.380 7.282 1.00 93.06 139 ASP A CA 1
ATOM 1028 C C . ASP A 1 139 ? -16.472 -3.797 7.741 1.00 93.06 139 ASP A C 1
ATOM 1030 O O . ASP A 1 139 ? -17.620 -4.008 8.134 1.00 93.06 139 ASP A O 1
ATOM 1034 N N . SER A 1 140 ? -15.521 -4.741 7.776 1.00 91.81 140 SER A N 1
ATOM 1035 C CA . SER A 1 140 ? -15.742 -6.154 8.138 1.00 91.81 140 SER A CA 1
ATOM 1036 C C . SER A 1 140 ? -16.364 -6.372 9.522 1.00 91.81 140 SER A C 1
ATOM 1038 O O . SER A 1 140 ? -17.031 -7.382 9.740 1.00 91.81 140 SER A O 1
ATOM 1040 N N . ARG A 1 141 ? -16.250 -5.394 10.429 1.00 90.62 141 ARG A N 1
ATOM 1041 C CA . ARG A 1 141 ? -16.889 -5.417 11.756 1.00 90.62 141 ARG A CA 1
ATOM 1042 C C . ARG A 1 141 ? -18.404 -5.227 11.715 1.00 90.62 141 ARG A C 1
ATOM 1044 O O . ARG A 1 141 ? -19.077 -5.470 12.713 1.00 90.62 141 ARG A O 1
ATOM 1051 N N . THR A 1 142 ? -18.951 -4.760 10.593 1.00 88.94 142 THR A N 1
ATOM 1052 C CA . THR A 1 142 ? -20.383 -4.488 10.445 1.00 88.94 142 THR A CA 1
ATOM 1053 C C . THR A 1 142 ? -20.987 -5.358 9.342 1.00 88.94 142 THR A C 1
ATOM 1055 O O . THR A 1 142 ? -20.674 -5.149 8.164 1.00 88.94 142 THR A O 1
ATOM 1058 N N . PRO A 1 143 ? -21.908 -6.282 9.679 1.00 88.81 143 PRO A N 1
ATOM 1059 C CA . PRO A 1 143 ? -22.631 -7.067 8.686 1.00 88.81 143 PRO A CA 1
ATOM 1060 C C . PRO A 1 143 ? -23.391 -6.188 7.687 1.00 88.81 143 PRO A C 1
ATOM 1062 O O . PRO A 1 143 ? -23.821 -5.073 7.997 1.00 88.81 143 PRO A O 1
ATOM 1065 N N . LEU A 1 144 ? -23.582 -6.706 6.478 1.00 90.56 144 LEU A N 1
ATOM 1066 C CA . LEU A 1 144 ? -24.460 -6.102 5.480 1.00 90.56 144 LEU A CA 1
ATOM 1067 C C . LEU A 1 144 ? -25.931 -6.417 5.788 1.00 90.56 144 LEU A C 1
ATOM 1069 O O . LEU A 1 144 ? -26.265 -7.203 6.680 1.00 90.56 144 LEU A O 1
ATOM 1073 N N . SER A 1 145 ? -26.830 -5.816 5.005 1.00 91.81 145 SER A N 1
ATOM 1074 C CA . SER A 1 145 ? -28.250 -6.162 5.025 1.00 91.81 145 SER A CA 1
ATOM 1075 C C . SER A 1 145 ? -28.461 -7.670 4.862 1.00 91.81 145 SER A C 1
ATOM 1077 O O . SER A 1 145 ? -27.722 -8.344 4.131 1.00 91.81 145 SER A O 1
ATOM 1079 N N . CYS A 1 146 ? -29.482 -8.177 5.557 1.00 93.00 146 CYS A N 1
ATOM 1080 C CA . CYS A 1 146 ? -29.840 -9.596 5.583 1.00 93.00 146 CYS A CA 1
ATOM 1081 C C . CYS A 1 146 ? -28.746 -10.500 6.184 1.00 93.00 146 CYS A C 1
ATOM 1083 O O . CYS A 1 146 ? -28.632 -11.657 5.800 1.00 93.00 146 CYS A O 1
ATOM 1085 N N . GLY A 1 147 ? -27.916 -9.977 7.095 1.00 89.81 147 GLY A N 1
ATOM 1086 C CA . GLY A 1 147 ? -26.909 -10.772 7.810 1.00 89.81 147 GLY A CA 1
ATOM 1087 C C . GLY A 1 147 ? -25.729 -11.229 6.950 1.00 89.81 147 GLY A C 1
ATOM 1088 O O . GLY A 1 147 ? -24.951 -12.076 7.380 1.00 89.81 147 GLY A O 1
ATOM 1089 N N . ARG A 1 148 ? -25.571 -10.683 5.738 1.00 93.00 148 ARG A N 1
ATOM 1090 C CA . ARG A 1 148 ? -24.470 -11.053 4.844 1.00 93.00 148 ARG A CA 1
ATOM 1091 C C . ARG A 1 148 ? -23.129 -10.581 5.405 1.00 93.00 148 ARG A C 1
ATOM 1093 O O . ARG A 1 148 ? -22.997 -9.451 5.882 1.00 93.00 148 ARG A O 1
ATOM 1100 N N . ILE A 1 149 ? -22.125 -11.440 5.283 1.00 89.94 149 ILE A N 1
ATOM 1101 C CA . ILE A 1 149 ? -20.742 -11.143 5.654 1.00 89.94 149 ILE A CA 1
ATOM 1102 C C . ILE A 1 149 ? -20.122 -10.263 4.566 1.00 89.94 149 ILE A C 1
ATOM 1104 O O . ILE A 1 149 ? -20.390 -10.439 3.375 1.00 89.94 149 ILE A O 1
ATOM 1108 N N . ARG A 1 150 ? -19.317 -9.281 4.971 1.00 93.00 150 ARG A N 1
ATOM 1109 C CA . ARG A 1 150 ? -18.596 -8.422 4.029 1.00 93.00 150 ARG A CA 1
ATOM 1110 C C . ARG A 1 150 ? -17.391 -9.137 3.422 1.00 93.00 150 ARG A C 1
ATOM 1112 O O . ARG A 1 150 ? -16.785 -9.967 4.095 1.00 93.00 150 ARG A O 1
ATOM 1119 N N . PRO A 1 151 ? -17.003 -8.786 2.185 1.00 94.44 151 PRO A N 1
ATOM 1120 C CA . PRO A 1 151 ? -15.743 -9.259 1.635 1.00 94.44 151 PRO A CA 1
ATOM 1121 C C . PRO A 1 151 ? -14.579 -8.760 2.495 1.00 94.44 151 PRO A C 1
ATOM 1123 O O . PRO A 1 151 ? -14.544 -7.593 2.885 1.00 94.44 151 PRO A O 1
ATOM 1126 N N . LEU A 1 152 ? -13.630 -9.652 2.770 1.00 96.69 152 LEU A N 1
ATOM 1127 C CA . LEU A 1 152 ? -12.389 -9.320 3.474 1.00 96.69 152 LEU A CA 1
ATOM 1128 C C . LEU A 1 152 ? -11.256 -8.975 2.503 1.00 96.69 152 LEU A C 1
ATOM 1130 O O . LEU A 1 152 ? -10.330 -8.262 2.871 1.00 96.69 152 LEU A O 1
ATOM 1134 N N . ILE A 1 153 ? -11.332 -9.467 1.266 1.00 98.38 153 ILE A N 1
ATOM 1135 C CA . ILE A 1 153 ? -10.332 -9.240 0.223 1.00 98.38 153 ILE A CA 1
ATOM 1136 C C . ILE A 1 153 ? -11.044 -8.746 -1.033 1.00 98.38 153 ILE A C 1
ATOM 1138 O O . ILE A 1 153 ? -12.057 -9.321 -1.437 1.00 98.38 153 ILE A O 1
ATOM 1142 N N . LEU A 1 154 ? -10.520 -7.687 -1.645 1.00 98.50 154 LEU A N 1
ATOM 1143 C CA . LEU A 1 154 ? -10.936 -7.217 -2.966 1.00 98.50 154 LEU A CA 1
ATOM 1144 C C . LEU A 1 154 ? -9.758 -7.281 -3.931 1.00 98.50 154 LEU A C 1
ATOM 1146 O O . LEU A 1 154 ? -8.649 -6.921 -3.558 1.00 98.50 154 LEU A O 1
ATOM 1150 N N . ALA A 1 155 ? -10.002 -7.687 -5.173 1.00 98.38 155 ALA A N 1
ATOM 1151 C CA . ALA A 1 155 ? -8.951 -7.803 -6.175 1.00 98.38 155 ALA A CA 1
ATOM 1152 C C . ALA A 1 155 ? -9.217 -6.942 -7.417 1.00 98.38 155 ALA A C 1
ATOM 1154 O O . ALA A 1 155 ? -10.374 -6.630 -7.734 1.00 98.38 155 ALA A O 1
ATOM 1155 N N . GLY A 1 156 ? -8.149 -6.574 -8.127 1.00 97.69 156 GLY A N 1
ATOM 1156 C CA . GLY A 1 156 ? -8.228 -5.933 -9.434 1.00 97.69 156 GLY A CA 1
ATOM 1157 C C . GLY A 1 156 ? -8.968 -4.598 -9.408 1.00 97.69 156 GLY A C 1
ATOM 1158 O O . GLY A 1 156 ? -8.958 -3.841 -8.431 1.00 97.69 156 GLY A O 1
ATOM 1159 N N . LEU A 1 157 ? -9.715 -4.343 -10.484 1.00 97.62 157 LEU A N 1
ATOM 1160 C CA . LEU A 1 157 ? -10.539 -3.144 -10.634 1.00 97.62 157 LEU A CA 1
ATOM 1161 C C . LEU A 1 157 ? -11.562 -2.968 -9.494 1.00 97.62 157 LEU A C 1
ATOM 1163 O O . LEU A 1 157 ? -11.926 -1.838 -9.163 1.00 97.62 157 LEU A O 1
ATOM 1167 N N . GLY A 1 158 ? -12.007 -4.058 -8.859 1.00 97.94 158 GLY A N 1
ATOM 1168 C CA . GLY A 1 158 ? -12.921 -4.007 -7.717 1.00 97.94 158 GLY A CA 1
ATOM 1169 C C . GLY A 1 158 ? -12.326 -3.281 -6.506 1.00 97.94 158 GLY A C 1
ATOM 1170 O O . GLY A 1 158 ? -13.034 -2.523 -5.839 1.00 97.94 158 GLY A O 1
ATOM 1171 N N . ALA A 1 159 ? -11.022 -3.440 -6.262 1.00 98.25 159 ALA A N 1
ATOM 1172 C CA . ALA A 1 159 ? -10.311 -2.732 -5.198 1.00 98.25 159 ALA A CA 1
ATOM 1173 C C . ALA A 1 159 ? -10.225 -1.220 -5.476 1.00 98.25 159 ALA A C 1
ATOM 1175 O O . ALA A 1 159 ? -10.506 -0.410 -4.590 1.00 98.25 159 ALA A O 1
ATOM 1176 N N . TRP A 1 160 ? -9.936 -0.825 -6.721 1.00 97.88 160 TRP A N 1
ATOM 1177 C CA . TRP A 1 160 ? -9.955 0.585 -7.131 1.00 97.88 160 TRP A CA 1
ATOM 1178 C C . TRP A 1 160 ? -11.351 1.208 -6.996 1.00 97.88 160 TRP A C 1
ATOM 1180 O O . TRP A 1 160 ? -11.511 2.264 -6.380 1.00 97.88 160 TRP A O 1
ATOM 1190 N N . GLN A 1 161 ? -12.387 0.533 -7.511 1.00 98.19 161 GLN A N 1
ATOM 1191 C CA . GLN A 1 161 ? -13.774 0.998 -7.403 1.00 98.19 161 GLN A CA 1
ATOM 1192 C C . GLN A 1 161 ? -14.190 1.181 -5.941 1.00 98.19 161 GLN A C 1
ATOM 1194 O O . GLN A 1 161 ? -14.886 2.141 -5.605 1.00 98.19 161 GLN A O 1
ATOM 1199 N N . TYR A 1 162 ? -13.763 0.267 -5.068 1.00 97.81 162 TYR A N 1
ATOM 1200 C CA . TYR A 1 162 ? -13.982 0.380 -3.635 1.00 97.81 162 TYR A CA 1
ATOM 1201 C C . TYR A 1 162 ? -13.274 1.597 -3.039 1.00 97.81 162 TYR A C 1
ATOM 1203 O O . TYR A 1 162 ? -13.904 2.350 -2.295 1.00 97.81 162 TYR A O 1
ATOM 1211 N N . GLY A 1 163 ? -12.008 1.833 -3.393 1.00 97.19 163 GLY A N 1
ATOM 1212 C CA . GLY A 1 163 ? -11.275 3.018 -2.952 1.00 97.19 163 GLY A CA 1
ATOM 1213 C C . GLY A 1 163 ? -11.974 4.314 -3.356 1.00 97.19 163 GLY A C 1
ATOM 1214 O O . GLY A 1 163 ? -12.219 5.169 -2.505 1.00 97.19 163 GLY A O 1
ATOM 1215 N N . ARG A 1 164 ? -12.417 4.409 -4.614 1.00 97.31 164 ARG A N 1
ATOM 1216 C CA . ARG A 1 164 ? -13.151 5.571 -5.132 1.00 97.31 164 ARG A CA 1
ATOM 1217 C C . ARG A 1 164 ? -14.479 5.806 -4.405 1.00 97.31 164 ARG A C 1
ATOM 1219 O O . ARG A 1 164 ? -14.771 6.935 -4.018 1.00 97.31 164 ARG A O 1
ATOM 1226 N N . ARG A 1 165 ? -15.274 4.752 -4.168 1.00 96.88 165 ARG A N 1
ATOM 1227 C CA . ARG A 1 165 ? -16.545 4.836 -3.412 1.00 96.88 165 ARG A CA 1
ATOM 1228 C C . ARG A 1 165 ? -16.347 5.257 -1.954 1.00 96.88 165 ARG A C 1
ATOM 1230 O O . ARG A 1 165 ? -17.253 5.836 -1.370 1.00 96.88 165 ARG A O 1
ATOM 1237 N N . ASN A 1 166 ? -15.183 4.964 -1.377 1.00 96.12 166 ASN A N 1
ATOM 1238 C CA . ASN A 1 166 ? -14.830 5.320 -0.003 1.00 96.12 166 ASN A CA 1
ATOM 1239 C C . ASN A 1 166 ? -13.985 6.601 0.094 1.00 96.12 166 ASN A C 1
ATOM 1241 O O . ASN A 1 166 ? -13.415 6.861 1.152 1.00 96.12 166 ASN A O 1
ATOM 1245 N N . HIS A 1 167 ? -13.913 7.397 -0.980 1.00 96.88 167 HIS A N 1
ATOM 1246 C CA . HIS A 1 167 ? -13.175 8.665 -1.031 1.00 96.88 167 HIS A CA 1
ATOM 1247 C C . HIS A 1 167 ? -11.687 8.531 -0.660 1.00 96.88 167 HIS A C 1
ATOM 1249 O O . HIS A 1 167 ? -11.102 9.423 -0.044 1.00 96.88 167 HIS A O 1
ATOM 1255 N N . LEU A 1 168 ? -11.070 7.401 -1.014 1.00 97.75 168 LEU A N 1
ATOM 1256 C CA . LEU A 1 168 ? -9.627 7.217 -0.887 1.00 97.75 168 LEU A CA 1
ATOM 1257 C C . LEU A 1 168 ? -8.900 7.925 -2.035 1.00 97.75 168 LEU A C 1
ATOM 1259 O O . LEU A 1 168 ? -9.469 8.150 -3.101 1.00 97.75 168 LEU A O 1
ATOM 1263 N N . GLN A 1 169 ? -7.624 8.250 -1.824 1.00 97.62 169 GLN A N 1
ATOM 1264 C CA . GLN A 1 169 ? -6.772 8.784 -2.885 1.00 97.62 169 GLN A CA 1
ATOM 1265 C C . GLN A 1 169 ? -6.513 7.693 -3.928 1.00 97.62 169 GLN A C 1
ATOM 1267 O O . GLN A 1 169 ? -5.879 6.673 -3.640 1.00 97.62 169 GLN A O 1
ATOM 1272 N N . CYS A 1 170 ? -7.042 7.896 -5.128 1.00 97.81 170 CYS A N 1
ATOM 1273 C CA . CYS A 1 170 ? -6.938 6.956 -6.231 1.00 97.81 170 CYS A CA 1
ATOM 1274 C C . CYS A 1 170 ? -6.997 7.675 -7.582 1.00 97.81 170 CYS A C 1
ATOM 1276 O O . CYS A 1 170 ? -7.306 8.863 -7.649 1.00 97.81 170 CYS A O 1
ATOM 1278 N N . ALA A 1 171 ? -6.730 6.937 -8.656 1.00 97.38 171 ALA A N 1
ATOM 1279 C CA . ALA A 1 171 ? -6.914 7.391 -10.025 1.00 97.38 171 ALA A CA 1
ATOM 1280 C C . ALA A 1 171 ? -8.357 7.855 -10.266 1.00 97.38 171 ALA A C 1
ATOM 1282 O O . ALA A 1 171 ? -9.308 7.194 -9.835 1.00 97.38 171 ALA A O 1
ATOM 1283 N N . ASP A 1 172 ? -8.511 8.969 -10.981 1.00 95.25 172 ASP A N 1
ATOM 1284 C CA . ASP A 1 172 ? -9.816 9.595 -11.224 1.00 95.25 172 ASP A CA 1
ATOM 1285 C C . ASP A 1 172 ? -10.741 8.721 -12.080 1.00 95.25 172 ASP A C 1
ATOM 1287 O O . ASP A 1 172 ? -11.960 8.672 -11.881 1.00 95.25 172 ASP A O 1
ATOM 1291 N N . ASN A 1 173 ? -10.168 8.023 -13.060 1.00 95.81 173 ASN A N 1
ATOM 1292 C CA . ASN A 1 173 ? -10.902 7.237 -14.037 1.00 95.81 173 ASN A CA 1
ATOM 1293 C C . ASN A 1 173 ? -10.067 6.048 -14.531 1.00 95.81 173 ASN A C 1
ATOM 1295 O O . ASN A 1 173 ? -8.888 5.913 -14.220 1.00 95.81 173 ASN A O 1
ATOM 1299 N N . VAL A 1 174 ? -10.707 5.168 -15.301 1.00 95.81 174 VAL A N 1
ATOM 1300 C CA . VAL A 1 174 ? -10.077 3.940 -15.806 1.00 95.81 174 VAL A CA 1
ATOM 1301 C C . VAL A 1 174 ? -8.884 4.254 -16.716 1.00 95.81 174 VAL A C 1
ATOM 1303 O O . VAL A 1 174 ? -7.881 3.552 -16.660 1.00 95.81 174 VAL A O 1
ATOM 1306 N N . CYS A 1 175 ? -8.948 5.340 -17.494 1.00 96.19 175 CYS A N 1
ATOM 1307 C CA . CYS A 1 175 ? -7.878 5.730 -18.411 1.00 96.19 175 CYS A CA 1
ATOM 1308 C C . CYS A 1 175 ? -6.603 6.184 -17.688 1.00 96.19 175 CYS A C 1
ATOM 1310 O O . CYS A 1 175 ? -5.525 6.080 -18.261 1.00 96.19 175 CYS A O 1
ATOM 1312 N N . SER A 1 176 ? -6.703 6.675 -16.447 1.00 95.94 176 SER A N 1
ATOM 1313 C CA . SER A 1 176 ? -5.533 7.084 -15.663 1.00 95.94 176 SER A CA 1
ATOM 1314 C C . SER A 1 176 ? -4.901 5.953 -14.848 1.00 95.94 176 SER A C 1
ATOM 1316 O O . SER A 1 176 ? -3.797 6.139 -14.341 1.00 95.94 176 SER A O 1
ATOM 1318 N N . LEU A 1 177 ? -5.536 4.775 -14.757 1.00 95.94 177 LEU A N 1
ATOM 1319 C CA . LEU A 1 177 ? -4.998 3.622 -14.019 1.00 95.94 177 LEU A CA 1
ATOM 1320 C C . LEU A 1 177 ? -3.591 3.196 -14.471 1.00 95.94 177 LEU A C 1
ATOM 1322 O O . LEU A 1 177 ? -2.745 3.043 -13.586 1.00 95.94 177 LEU A O 1
ATOM 1326 N N . PRO A 1 178 ? -3.294 3.044 -15.782 1.00 95.69 178 PRO A N 1
ATOM 1327 C CA . PRO A 1 178 ? -2.011 2.494 -16.225 1.00 95.69 178 PRO A CA 1
ATOM 1328 C C . PRO A 1 178 ? -0.800 3.327 -15.792 1.00 95.69 178 PRO A C 1
ATOM 1330 O O . PRO A 1 178 ? 0.265 2.776 -15.540 1.00 95.69 178 PRO A O 1
ATOM 1333 N N . SER A 1 179 ? -0.961 4.649 -15.667 1.00 96.00 179 SER A N 1
ATOM 1334 C CA . SER A 1 179 ? 0.130 5.579 -15.358 1.00 96.00 179 SER A CA 1
ATOM 1335 C C . SER A 1 179 ? 0.137 6.094 -13.915 1.00 96.00 179 SER A C 1
ATOM 1337 O O . SER A 1 179 ? 1.079 6.780 -13.531 1.00 96.00 179 SER A O 1
ATOM 1339 N N . TYR A 1 180 ? -0.895 5.817 -13.109 1.00 96.94 180 TYR A N 1
ATOM 1340 C CA . TYR A 1 180 ? -1.132 6.533 -11.844 1.00 96.94 180 TYR A CA 1
ATOM 1341 C C . TYR A 1 180 ? 0.006 6.402 -10.818 1.00 96.94 180 TYR A C 1
ATOM 1343 O O . TYR A 1 180 ? 0.409 7.391 -10.208 1.00 96.94 180 TYR A O 1
ATOM 1351 N N . ASN A 1 181 ? 0.539 5.191 -10.639 1.00 97.44 181 ASN A N 1
ATOM 1352 C CA . ASN A 1 181 ? 1.621 4.903 -9.688 1.00 97.44 181 ASN A CA 1
ATOM 1353 C C . ASN A 1 181 ? 2.985 4.699 -10.372 1.00 97.44 181 ASN A C 1
ATOM 1355 O O . ASN A 1 181 ? 3.939 4.283 -9.717 1.00 97.44 181 ASN A O 1
ATOM 1359 N N . VAL A 1 182 ? 3.099 4.985 -11.672 1.00 97.81 182 VAL A N 1
ATOM 1360 C CA . VAL A 1 182 ? 4.332 4.767 -12.439 1.00 97.81 182 VAL A CA 1
ATOM 1361 C C . VAL A 1 182 ? 5.265 5.969 -12.284 1.00 97.81 182 VAL A C 1
ATOM 1363 O O . VAL A 1 182 ? 4.905 7.100 -12.608 1.00 97.81 182 VAL A O 1
ATOM 1366 N N . THR A 1 183 ? 6.490 5.729 -11.816 1.00 97.81 183 THR A N 1
ATOM 1367 C CA . THR A 1 183 ? 7.563 6.737 -11.784 1.00 97.81 183 THR A CA 1
ATOM 1368 C C . THR A 1 183 ? 8.502 6.571 -12.976 1.00 97.81 183 THR A C 1
ATOM 1370 O O . THR A 1 183 ? 8.546 5.518 -13.617 1.00 97.81 183 THR A O 1
ATOM 1373 N N . LYS A 1 184 ? 9.295 7.608 -13.273 1.00 97.25 184 LYS A N 1
ATOM 1374 C CA . LYS A 1 184 ? 10.289 7.555 -14.357 1.00 97.25 184 LYS A CA 1
ATOM 1375 C C . LYS A 1 184 ? 11.324 6.462 -14.102 1.00 97.25 184 LYS A C 1
ATOM 1377 O O . LYS A 1 184 ? 11.722 5.758 -15.024 1.00 97.25 184 LYS A O 1
ATOM 1382 N N . GLU A 1 185 ? 11.730 6.309 -12.849 1.00 95.81 185 GLU A N 1
ATOM 1383 C CA . GLU A 1 185 ? 12.717 5.335 -12.400 1.00 95.81 185 GLU A CA 1
ATOM 1384 C C . GLU A 1 185 ? 12.186 3.904 -12.551 1.00 95.81 185 GLU A C 1
ATOM 1386 O O . GLU A 1 185 ? 12.887 3.049 -13.095 1.00 95.81 185 GLU A O 1
ATOM 1391 N N . ALA A 1 186 ? 10.938 3.656 -12.134 1.00 96.94 186 ALA A N 1
ATOM 1392 C CA . ALA A 1 186 ? 10.292 2.352 -12.270 1.0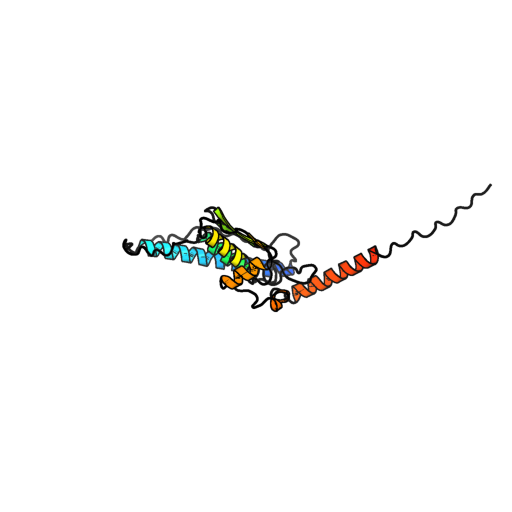0 96.94 186 ALA A CA 1
ATOM 1393 C C . ALA A 1 186 ? 10.090 1.979 -13.747 1.00 96.94 186 ALA A C 1
ATOM 1395 O O . ALA A 1 186 ? 10.438 0.874 -14.164 1.00 96.94 186 ALA A O 1
ATOM 1396 N N . HIS A 1 187 ? 9.635 2.930 -14.570 1.00 97.56 187 HIS A N 1
ATOM 1397 C CA . HIS A 1 187 ? 9.485 2.728 -16.010 1.00 97.56 187 HIS A CA 1
ATOM 1398 C C . HIS A 1 187 ? 10.830 2.465 -16.709 1.00 97.56 187 HIS A C 1
ATOM 1400 O O . HIS A 1 187 ? 10.923 1.605 -17.587 1.00 97.56 187 HIS A O 1
ATOM 1406 N N . ALA A 1 188 ? 11.900 3.166 -16.320 1.00 97.44 188 ALA A N 1
ATOM 1407 C CA . ALA A 1 188 ? 13.239 2.934 -16.864 1.00 97.44 188 ALA A CA 1
ATOM 1408 C C . ALA A 1 188 ? 13.771 1.536 -16.504 1.00 97.44 188 ALA A C 1
ATOM 1410 O O . ALA A 1 188 ? 14.347 0.858 -17.359 1.00 97.44 188 ALA A O 1
ATOM 1411 N N . ALA A 1 189 ? 13.549 1.085 -15.265 1.00 96.00 189 ALA A N 1
ATOM 1412 C CA . ALA A 1 189 ? 13.896 -0.267 -14.837 1.00 96.00 189 ALA A CA 1
ATOM 1413 C C . ALA A 1 189 ? 13.112 -1.322 -15.632 1.00 96.00 189 ALA A C 1
ATOM 1415 O O . ALA A 1 189 ? 13.717 -2.240 -16.186 1.00 96.00 189 ALA A O 1
ATOM 1416 N N . TRP A 1 190 ? 11.796 -1.150 -15.763 1.00 97.81 190 TRP A N 1
ATOM 1417 C CA . TRP A 1 190 ? 10.941 -2.029 -16.560 1.00 97.81 190 TRP A CA 1
ATOM 1418 C C . TRP A 1 190 ? 11.380 -2.099 -18.025 1.00 97.81 190 TRP A C 1
ATOM 1420 O O . TRP A 1 190 ? 11.539 -3.188 -18.567 1.00 97.81 190 TRP A O 1
ATOM 1430 N N . THR A 1 191 ? 11.682 -0.954 -18.646 1.00 97.81 191 THR A N 1
ATOM 1431 C CA . THR A 1 191 ? 12.172 -0.893 -20.034 1.00 97.81 191 THR A CA 1
ATOM 1432 C C . THR A 1 191 ? 13.469 -1.687 -20.199 1.00 97.81 191 THR A C 1
ATOM 1434 O O . THR A 1 191 ? 13.639 -2.412 -21.178 1.00 97.81 191 THR A O 1
ATOM 1437 N N . ARG A 1 192 ? 14.399 -1.570 -19.240 1.00 97.12 192 ARG A N 1
ATOM 1438 C CA . ARG A 1 192 ? 15.660 -2.323 -19.257 1.00 97.12 192 ARG A CA 1
ATOM 1439 C C . ARG A 1 192 ? 15.411 -3.830 -19.208 1.00 97.12 192 ARG A C 1
ATOM 1441 O O . ARG A 1 192 ? 15.990 -4.544 -20.019 1.00 97.12 192 ARG A O 1
ATOM 1448 N N . TYR A 1 193 ? 14.582 -4.301 -18.279 1.00 95.88 193 TYR A N 1
ATOM 1449 C CA . TYR A 1 193 ? 14.314 -5.734 -18.132 1.00 95.88 193 TYR A CA 1
ATOM 1450 C C . TYR A 1 193 ? 13.473 -6.296 -19.280 1.00 95.88 193 TYR A C 1
ATOM 1452 O O . TYR A 1 193 ? 13.760 -7.389 -19.747 1.00 95.88 193 TYR A O 1
ATOM 1460 N N . SER A 1 194 ? 12.525 -5.526 -19.814 1.00 95.75 194 SER A N 1
ATOM 1461 C CA . SER A 1 194 ? 11.727 -5.933 -20.978 1.00 95.75 194 SER A CA 1
ATOM 1462 C C . SER A 1 194 ? 12.599 -6.170 -22.213 1.00 95.75 194 SER A C 1
ATOM 1464 O O . SER A 1 194 ? 12.403 -7.145 -22.927 1.00 95.75 194 SER A O 1
ATOM 1466 N N . ARG A 1 195 ? 13.628 -5.336 -22.431 1.00 95.12 195 ARG A N 1
ATOM 1467 C CA . ARG A 1 195 ? 14.617 -5.560 -23.502 1.00 95.12 195 ARG A CA 1
ATOM 1468 C C . ARG A 1 195 ? 15.456 -6.817 -23.283 1.00 95.12 195 ARG A C 1
ATOM 1470 O O . ARG A 1 195 ? 15.788 -7.490 -24.247 1.00 95.12 195 ARG A O 1
ATOM 1477 N N . MET A 1 196 ? 15.820 -7.112 -22.034 1.00 94.62 196 MET A N 1
ATOM 1478 C CA . MET A 1 196 ? 16.564 -8.334 -21.707 1.00 94.62 196 MET A CA 1
ATOM 1479 C C . MET A 1 196 ? 15.721 -9.582 -21.963 1.00 94.62 196 MET A C 1
ATOM 1481 O O . MET A 1 196 ? 16.246 -10.548 -22.496 1.00 94.62 196 MET A O 1
ATOM 1485 N N . LEU A 1 197 ? 14.430 -9.547 -21.617 1.00 92.62 197 LEU A N 1
ATOM 1486 C CA . LEU A 1 197 ? 13.499 -10.642 -21.892 1.00 92.62 197 LEU A CA 1
ATOM 1487 C C . LEU A 1 197 ? 13.324 -10.858 -23.398 1.00 92.62 197 LEU A C 1
ATOM 1489 O O . LEU A 1 197 ? 13.503 -11.976 -23.861 1.00 92.62 197 LEU A O 1
ATOM 1493 N N . ALA A 1 198 ? 13.100 -9.785 -24.163 1.00 91.25 198 ALA A N 1
ATOM 1494 C CA . ALA A 1 198 ? 12.972 -9.873 -25.618 1.00 91.25 198 ALA A CA 1
ATOM 1495 C C . ALA A 1 198 ? 14.208 -10.504 -26.286 1.00 91.25 198 ALA A C 1
ATOM 1497 O O . ALA A 1 198 ? 14.058 -11.347 -27.160 1.00 91.25 198 ALA A O 1
ATOM 1498 N N . ALA A 1 199 ? 15.420 -10.154 -25.838 1.00 90.69 199 ALA A N 1
ATOM 1499 C CA . ALA A 1 199 ? 16.651 -10.748 -26.364 1.00 90.69 199 ALA A CA 1
ATOM 1500 C C . ALA A 1 199 ? 16.753 -12.261 -26.082 1.00 90.69 199 ALA A C 1
ATOM 1502 O O . ALA A 1 199 ? 17.227 -13.013 -26.924 1.00 90.69 199 ALA A O 1
ATOM 1503 N N . VAL A 1 200 ? 16.289 -12.715 -24.912 1.00 90.56 200 VAL A N 1
ATOM 1504 C CA . VAL A 1 200 ? 16.273 -14.146 -24.562 1.00 90.56 200 VAL A CA 1
ATOM 1505 C C . VAL A 1 200 ? 15.217 -14.907 -25.366 1.00 90.56 200 VAL A C 1
ATOM 1507 O O . VAL A 1 200 ? 15.471 -16.034 -25.784 1.00 90.56 200 VAL A O 1
ATOM 1510 N N . ASP A 1 201 ? 14.049 -14.306 -25.599 1.00 85.00 201 ASP A N 1
ATOM 1511 C CA . ASP A 1 201 ? 12.978 -14.924 -26.389 1.00 85.00 201 ASP A CA 1
ATOM 1512 C C . ASP A 1 201 ? 13.359 -15.034 -27.882 1.00 85.00 201 ASP A C 1
ATOM 1514 O O . ASP A 1 201 ? 13.035 -16.027 -28.539 1.00 85.00 201 ASP A O 1
ATOM 1518 N N . GLU A 1 202 ? 14.104 -14.057 -28.412 1.00 78.25 202 GLU A N 1
ATOM 1519 C CA . GLU A 1 202 ? 14.719 -14.130 -29.746 1.00 78.25 202 GLU A CA 1
ATOM 1520 C C . GLU A 1 202 ? 15.742 -15.281 -29.828 1.00 78.25 202 GLU A C 1
ATOM 1522 O O . GLU A 1 202 ? 15.654 -16.112 -30.730 1.00 78.25 202 GLU A O 1
ATOM 1527 N N . ASP A 1 203 ? 16.637 -15.417 -28.843 1.00 74.19 203 ASP A N 1
ATOM 1528 C CA . ASP A 1 203 ? 17.609 -16.523 -28.787 1.00 74.19 203 ASP A CA 1
ATOM 1529 C C . ASP A 1 203 ? 16.939 -17.907 -28.628 1.00 74.19 203 ASP A C 1
ATOM 1531 O O . ASP A 1 203 ? 17.466 -18.919 -29.090 1.00 74.19 203 ASP A O 1
ATOM 1535 N N . ALA A 1 204 ? 15.771 -17.979 -27.981 1.00 70.00 204 ALA A N 1
ATOM 1536 C CA . ALA A 1 204 ? 15.016 -19.222 -27.807 1.00 70.00 204 ALA A CA 1
ATOM 1537 C C . ALA A 1 204 ? 14.248 -19.655 -29.071 1.00 70.00 204 ALA A C 1
ATOM 1539 O O . ALA A 1 204 ? 13.904 -20.832 -29.206 1.00 70.00 204 ALA A O 1
ATOM 1540 N N . THR A 1 205 ? 13.963 -18.721 -29.984 1.00 62.16 205 THR A N 1
ATOM 1541 C CA . THR A 1 205 ? 13.249 -18.992 -31.243 1.00 62.16 205 THR A CA 1
ATOM 1542 C C . THR A 1 205 ? 14.177 -19.334 -32.412 1.00 62.16 205 THR A C 1
ATOM 1544 O O . THR A 1 205 ? 13.689 -19.848 -33.419 1.00 62.16 205 THR A O 1
ATOM 1547 N N . ASP A 1 206 ? 15.494 -19.162 -32.252 1.00 54.50 206 ASP A N 1
ATOM 1548 C CA . ASP A 1 206 ? 16.530 -19.608 -33.192 1.00 54.50 206 ASP A CA 1
ATOM 1549 C C . ASP A 1 206 ? 17.366 -20.760 -32.588 1.00 54.50 206 ASP A C 1
ATOM 1551 O O . ASP A 1 206 ? 18.482 -20.550 -32.093 1.00 54.50 206 ASP A O 1
ATOM 1555 N N . PRO A 1 207 ? 16.852 -22.010 -32.561 1.00 54.78 207 PRO A N 1
ATOM 1556 C CA . PRO A 1 207 ? 17.671 -23.147 -32.182 1.00 54.78 207 PRO A CA 1
ATOM 1557 C C . PRO A 1 207 ? 18.730 -23.338 -33.268 1.00 54.78 207 PRO A C 1
ATOM 1559 O O . PRO A 1 207 ? 18.452 -23.921 -34.313 1.00 54.78 207 PRO A O 1
ATOM 1562 N N . LYS A 1 208 ? 19.955 -22.859 -33.019 1.00 58.59 208 LYS A N 1
ATOM 1563 C CA . LYS A 1 208 ? 21.119 -23.189 -33.849 1.00 58.59 208 LYS A CA 1
ATOM 1564 C C . LYS A 1 208 ? 21.160 -24.704 -34.043 1.00 58.59 208 LYS A C 1
ATOM 1566 O O . LYS A 1 208 ? 21.448 -25.435 -33.092 1.00 58.59 208 LYS A O 1
ATOM 1571 N N . GLU A 1 209 ? 20.858 -25.164 -35.257 1.0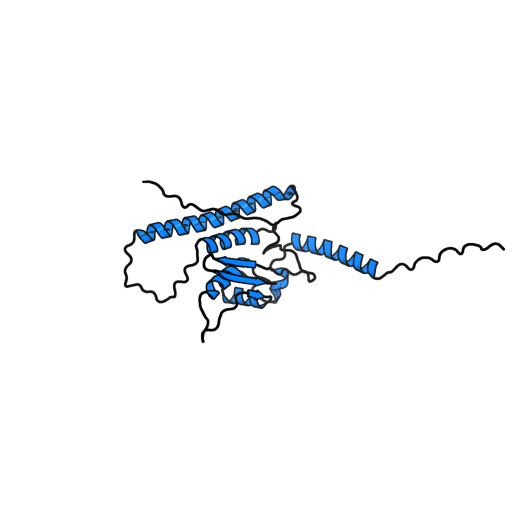0 50.31 209 GLU A N 1
ATOM 1572 C CA . GLU A 1 209 ? 21.043 -26.562 -35.633 1.00 50.31 209 GLU A CA 1
ATOM 1573 C C . GLU A 1 209 ? 22.492 -26.952 -35.305 1.00 50.31 209 GLU A C 1
ATOM 1575 O O . GLU A 1 209 ? 23.417 -26.194 -35.627 1.00 50.31 209 GLU A O 1
ATOM 1580 N N . PRO A 1 210 ? 22.730 -28.095 -34.636 1.00 49.62 210 PRO A N 1
ATOM 1581 C CA . PRO A 1 210 ? 24.087 -28.565 -34.440 1.00 49.62 210 PRO A CA 1
ATOM 1582 C C . PRO A 1 210 ? 24.719 -28.764 -35.819 1.00 49.62 210 PRO A C 1
ATOM 1584 O O . PRO A 1 210 ? 24.199 -29.500 -36.658 1.00 49.62 210 PRO A O 1
ATOM 1587 N N . SER A 1 211 ? 25.833 -28.071 -36.057 1.00 47.66 211 SER A N 1
ATOM 1588 C CA . SER A 1 211 ? 26.636 -28.226 -37.267 1.00 47.66 211 SER A CA 1
ATOM 1589 C C . SER A 1 211 ? 26.949 -29.710 -37.485 1.00 47.66 211 SER A C 1
ATOM 1591 O O . SER A 1 211 ? 27.345 -30.363 -36.513 1.00 47.66 211 SER A O 1
ATOM 1593 N N . PRO A 1 212 ? 26.809 -30.252 -38.707 1.00 46.31 212 PRO A N 1
ATOM 1594 C CA . PRO A 1 212 ? 27.095 -31.656 -38.958 1.00 46.31 212 PRO A CA 1
ATOM 1595 C C . PRO A 1 212 ? 28.554 -31.946 -38.598 1.00 46.31 212 PRO A C 1
ATOM 1597 O O . PRO A 1 212 ? 29.469 -31.323 -39.138 1.00 46.31 212 PRO A O 1
ATOM 1600 N N . GLU A 1 213 ? 28.749 -32.869 -37.654 1.00 48.47 213 GLU A N 1
ATOM 1601 C CA . GLU A 1 213 ? 30.058 -33.410 -37.303 1.00 48.47 213 GLU A CA 1
ATOM 1602 C C . GLU A 1 213 ? 30.762 -33.886 -38.580 1.00 48.47 213 GLU A C 1
ATOM 1604 O O . GLU A 1 213 ? 30.209 -34.662 -39.366 1.00 48.47 213 GLU A O 1
ATOM 1609 N N . GLU A 1 214 ? 31.981 -33.391 -38.807 1.00 44.38 214 GLU A N 1
ATOM 1610 C CA . GLU A 1 214 ? 32.839 -33.832 -39.900 1.00 44.38 214 GLU A CA 1
ATOM 1611 C C . GLU A 1 214 ? 33.019 -35.353 -39.819 1.00 44.38 214 GLU A C 1
ATOM 1613 O O . GLU A 1 214 ? 33.598 -35.887 -38.871 1.00 44.38 214 GLU A O 1
ATOM 1618 N N . GLY A 1 215 ? 32.500 -36.048 -40.834 1.00 41.09 215 GLY A N 1
ATOM 1619 C CA . GLY A 1 215 ? 32.554 -37.497 -40.957 1.00 41.09 215 GLY A CA 1
ATOM 1620 C C . GLY A 1 215 ? 33.974 -38.033 -40.788 1.00 41.09 215 GLY A C 1
ATOM 1621 O O . GLY A 1 215 ? 34.848 -37.834 -41.637 1.00 41.09 215 GLY A O 1
ATOM 1622 N N . GLY A 1 216 ? 34.181 -38.760 -39.691 1.00 39.28 216 GLY A N 1
ATOM 1623 C CA . GLY A 1 216 ? 35.377 -39.551 -39.455 1.00 39.28 216 GLY A CA 1
ATOM 1624 C C . GLY A 1 216 ? 35.589 -40.548 -40.593 1.00 39.28 216 GLY A C 1
ATOM 1625 O O . GLY A 1 216 ? 34.745 -41.400 -40.868 1.00 39.28 216 GLY A O 1
ATOM 1626 N N . LYS A 1 217 ? 36.740 -40.439 -41.262 1.00 41.41 217 LYS A N 1
ATOM 1627 C CA . LYS A 1 217 ? 37.217 -41.417 -42.242 1.00 41.41 217 LYS A CA 1
ATOM 1628 C C . LYS A 1 217 ? 37.343 -42.792 -41.583 1.00 41.41 217 LYS A C 1
ATOM 1630 O O . LYS A 1 217 ? 38.250 -43.009 -40.783 1.00 41.41 217 LYS A O 1
ATOM 1635 N N . VAL A 1 218 ? 36.490 -43.727 -41.987 1.00 43.81 218 VAL A N 1
ATOM 1636 C CA . VAL A 1 218 ? 36.743 -45.162 -41.835 1.00 43.81 218 VAL A CA 1
ATOM 1637 C C . VAL A 1 218 ? 37.837 -45.532 -42.840 1.00 43.81 218 VAL A C 1
ATOM 1639 O O . VAL A 1 218 ? 37.678 -45.304 -44.039 1.00 43.81 218 VAL A O 1
ATOM 1642 N N . LYS A 1 219 ? 38.974 -46.033 -42.351 1.00 46.19 219 LYS A N 1
ATOM 1643 C CA . LYS A 1 219 ? 39.960 -46.741 -43.174 1.00 46.19 219 LYS A CA 1
ATOM 1644 C C . LYS A 1 219 ? 39.732 -48.239 -42.987 1.00 46.19 219 LYS A C 1
ATOM 1646 O O . LYS A 1 219 ? 39.755 -48.703 -41.848 1.00 46.19 219 LYS A O 1
ATOM 1651 N N . GLU A 1 220 ? 39.484 -48.917 -44.104 1.00 45.97 220 GLU A N 1
ATOM 1652 C CA . GLU A 1 220 ? 39.646 -50.368 -44.279 1.00 45.97 220 GLU A CA 1
ATOM 1653 C C . GLU A 1 220 ? 41.104 -50.802 -44.071 1.00 45.97 220 GLU A C 1
ATOM 1655 O O . GLU A 1 220 ? 42.017 -49.980 -44.345 1.00 45.97 220 GLU A O 1
#

Organism: NCBI:txid51329

Foldseek 3Di:
DPPPDDDDDDDDAQDDDDDDPVCVVVRVVLQVVLQVQLVVLLRVVVVVVVVVVVDDDDPPPPPVPPCLPDDSNQVSNLRSQLSSLQRCVGQHQAVHAADPVQADFHKDKTADPVGQIAIEGREFFANRRSVLGSVLSSCQVDADPPRHGGDRYYYYVRSQVSCVVVVGRGDPDPVCRRPRRHDPVNSVVSVVVNVVVVVVVVVVVDPPDPDPDDDDDDDD

Sequence (220 aa):
KCFMEPNFLIAVHVGAGFHSQRKEDEYRRVMSRACHAAAQVLQRRFTLRLNSKSAQMDPSLKDSSRNVRNSAAAEAVMAATKILEDATCTNAGLGSNLSLDGTVECDASLMDGDGAFGAVAAAPGLRHPIAAAFRLAQDSRTPLSCGRIRPLILAGLGAWQYGRRNHLQCADNVCSLPSYNVTKEAHAAWTRYSRMLAAVDEDATDPKEPSPEEGGKVKE

Radius of gyration: 25.63 Å; chains: 1; bounding box: 70×65×83 Å

Secondary structure (DSSP, 8-state):
---------------SS---GGGHHHHHHHHHHHHHHHHHHHHHHHHHHHHHHSS---TT----S------HHHHHHHHHHHHHHT-TTSSSSTTPPP-TTS--EEEEEEE-TTS-EEEEEEEESBS-HHHHHHHHHHHTTS--GGGPPPPSEEETHHHHHHHHHTT-SB-SSGGGGGGTT--HHHHHHHHHHHHHHHHHHHHHH---PPPPP-------

pLDDT: mean 86.52, std 18.29, range [38.16, 98.81]

InterPro domains:
  IPR000246 Peptidase T2, asparaginase 2 [PF01112] (49-141)
  IPR000246 Peptidase T2, asparaginase 2 [PTHR10188] (8-201)
  IPR029055 Nucleophile aminohydrolases, N-terminal [SSF56235] (8-194)